Protein AF-A0AA43RJU8-F1 (afdb_monomer_lite)

Radius of gyration: 22.63 Å; chains: 1; bounding box: 50×36×76 Å

InterPro domains:
  IPR002575 Aminoglycoside phosphotransferase [PF01636] (5-114)
  IPR003594 Histidine kinase/HSP90-like ATPase domain [PF13581] (201-328)
  IPR011009 Protein kinase-like domain superfamily [SSF56112] (5-162)
  IPR036890 Histidine kinase/HSP90-like ATPase superfamily [G3DSA:3.30.565.10] (196-330)
  IPR050267 Bacterial Anti-sigma-factor Serine-Protein Kinases [PTHR35526] (197-327)

Organism: NCBI:txid1944646

pLDDT: mean 91.26, std 6.78, range [62.84, 98.38]

Foldseek 3Di:
DLLVVQVVQQVDAAPPPPFAALLVVLLVLLVVCLVVAPDNLSVLLNVQSVPFDFFRGKDQQARDPVQWDDDPPDIDGHDRVRIHGGDSLNNLLNLCCQLPVVPVPPQVVNCVRVVDTSVVSVVVSLVSLCVNLVHPPPVVSVLLVLLSLLSNLSVVLSVCVVPPDPDNVVSVVSNVVSSVSNNVSSVQDNHSDKDKDKDKDKLALVCLVVVLVVLVVVCVVQVNDPVLNVLVSLLSSLVSVCCSPPFAPPDIFMWMWMWMFDVVQTKIKIKIKTLGDDDDLPPDDAWDPVDDPVPTDPDNVSSNSSVVSFPDWDWDCPPSMTIIMTMHGD

Secondary structure (DSSP, 8-state):
-HHHHHHHHHH-B--TTSS-BHHHHHHHHHHHHGGGSSTTHHHHHHHHHHTSPP--BEE-SS-SGGGEEEETTEEEE---SS-EE--THHHHHHHHHHHTGGGSS-HHHHHHHHSS-HHHHHHHHHHHHHHHHT---HHHHHHHHHHHHHHHHHHHHHHHHHS--SSHHHHHHHHHHHHHHHHHHHTS-----EEEEEEEEES-GGGHHHHHHHHHHHHHHTT--HHHHHHHHHHHHHHHHHIIIIISTTS--EEEEEEEEEETTEEEEEEEEE-SS---STTSPPP-TTS-TTTS-SS-HHHHHHHHHSSEEEEEEETTEEEEEEEEE-

Sequence (330 aa):
EYVGMLKKIHSTVVPAGRLPSAKEDMLKAVRRMKDMLPDGLGDKLLRMTEEIPESDRMIHGDFHTKNIVLTGDEVLVIDMDTLSVGHPIFDLVQMYNSYVGFSELDPEIVLAFQGYPARIARRFWHESLAAYLGTHDEDMIGNVERKIRCLAYADLLDWSVRHPEEDPEKDKITSAYRLEQLTQILRTTDSLLFHVSEQEFDADAERLHEVTDFVDGFLDGIDCPMKIRMQIAVAAEEIFINIANYAYAPRNGKASVRLESEMSPKSVTISFIDGGKPFDPTAKPDPDVTLSAEEREIGGLGIFMTKKIMDEVRYEYAGGKNILTMKKFI

Structure (mmCIF, N/CA/C/O backbone):
data_AF-A0AA43RJU8-F1
#
_entry.id   AF-A0AA43RJU8-F1
#
loop_
_atom_site.group_PDB
_atom_site.id
_atom_site.type_symbol
_atom_site.label_atom_id
_atom_site.label_alt_id
_atom_site.label_comp_id
_atom_site.label_asym_id
_atom_site.label_entity_id
_atom_site.label_seq_id
_atom_site.pdbx_PDB_ins_code
_atom_site.Cartn_x
_atom_site.Cartn_y
_atom_site.Cartn_z
_atom_site.occupancy
_atom_site.B_iso_or_equiv
_atom_site.auth_seq_id
_atom_site.auth_comp_id
_atom_site.auth_asym_id
_atom_site.auth_atom_id
_atom_site.pdbx_PDB_model_num
ATOM 1 N N . GLU A 1 1 ? -11.401 12.068 -5.867 1.00 82.19 1 GLU A N 1
ATOM 2 C CA . GLU A 1 1 ? -12.062 11.410 -7.018 1.00 82.19 1 GLU A CA 1
ATOM 3 C C . GLU A 1 1 ? -11.141 10.461 -7.781 1.00 82.19 1 GLU A C 1
ATOM 5 O O . GLU A 1 1 ? -11.481 9.289 -7.841 1.00 82.19 1 GLU A O 1
ATOM 10 N N . TYR A 1 2 ? -9.965 10.901 -8.259 1.00 89.75 2 TYR A N 1
ATOM 11 C CA . TYR A 1 2 ? -8.963 10.057 -8.951 1.00 89.75 2 TYR A CA 1
ATOM 12 C C . TYR A 1 2 ? -8.748 8.678 -8.292 1.00 89.75 2 TYR A C 1
ATOM 14 O O . TYR A 1 2 ? -9.030 7.640 -8.882 1.00 89.75 2 TYR A O 1
ATOM 22 N N . VAL A 1 3 ? -8.346 8.664 -7.017 1.00 91.50 3 VAL A N 1
ATOM 23 C CA . VAL A 1 3 ? -8.128 7.421 -6.254 1.00 91.50 3 VAL A CA 1
ATOM 24 C C . VAL A 1 3 ? -9.427 6.664 -5.966 1.00 91.50 3 VAL A C 1
ATOM 26 O O . VAL A 1 3 ? -9.428 5.438 -5.898 1.00 91.50 3 VAL A O 1
ATOM 29 N N . GLY A 1 4 ? -10.548 7.374 -5.822 1.00 89.12 4 GLY A N 1
ATOM 30 C CA . GLY A 1 4 ? -11.858 6.745 -5.641 1.00 89.12 4 GLY A CA 1
ATOM 31 C C . GLY A 1 4 ? -12.249 5.901 -6.855 1.00 89.12 4 GLY A C 1
ATOM 32 O O . GLY A 1 4 ? -12.747 4.790 -6.693 1.00 89.12 4 GLY A O 1
ATOM 33 N N . MET A 1 5 ? -11.947 6.386 -8.063 1.00 90.56 5 MET A N 1
ATOM 34 C CA . MET A 1 5 ? -12.125 5.619 -9.294 1.00 90.56 5 MET A CA 1
ATOM 35 C C . MET A 1 5 ? -11.207 4.393 -9.336 1.00 90.56 5 MET A C 1
ATOM 37 O O . MET A 1 5 ? -11.681 3.297 -9.616 1.00 90.56 5 MET A O 1
ATOM 41 N N . LEU A 1 6 ? -9.930 4.545 -8.972 1.00 92.75 6 LEU A N 1
ATOM 42 C CA . LEU A 1 6 ? -8.988 3.423 -8.905 1.00 92.75 6 LEU A CA 1
ATOM 43 C C . LEU A 1 6 ? -9.469 2.322 -7.941 1.00 92.75 6 LEU A C 1
ATOM 45 O O . LEU A 1 6 ? -9.528 1.151 -8.307 1.00 92.75 6 LEU A O 1
ATOM 49 N N . LYS A 1 7 ? -9.919 2.692 -6.733 1.00 91.19 7 LYS A N 1
ATOM 50 C CA . LYS A 1 7 ? -10.519 1.749 -5.767 1.00 91.19 7 LYS A CA 1
ATOM 51 C C . LYS A 1 7 ? -11.795 1.088 -6.309 1.00 91.19 7 LYS A C 1
ATOM 53 O O . LYS A 1 7 ? -12.064 -0.079 -6.020 1.00 91.19 7 LYS A O 1
ATOM 58 N N . LYS A 1 8 ? -12.584 1.798 -7.121 1.00 90.81 8 LYS A N 1
ATOM 59 C CA . LYS A 1 8 ? -13.771 1.236 -7.783 1.00 90.81 8 LYS A CA 1
ATOM 60 C C . LYS A 1 8 ? -13.389 0.199 -8.845 1.00 90.81 8 LYS A C 1
ATOM 62 O O . LYS A 1 8 ? -14.006 -0.863 -8.885 1.00 90.81 8 LYS A O 1
ATOM 67 N N . ILE A 1 9 ? -12.356 0.460 -9.648 1.00 92.56 9 ILE A N 1
ATOM 68 C CA . ILE A 1 9 ? -11.803 -0.518 -10.599 1.00 92.56 9 ILE A CA 1
ATOM 69 C C . ILE A 1 9 ? -11.332 -1.759 -9.830 1.00 92.56 9 ILE A C 1
ATOM 71 O O . ILE A 1 9 ? -11.873 -2.841 -10.037 1.00 92.56 9 ILE A O 1
ATOM 75 N N . HIS A 1 10 ? -10.462 -1.584 -8.832 1.00 93.62 10 HIS A N 1
ATOM 76 C CA . HIS A 1 10 ? -9.893 -2.685 -8.044 1.00 93.62 10 HIS A CA 1
ATOM 77 C C . HIS A 1 10 ? -10.904 -3.472 -7.193 1.00 93.62 10 HIS A C 1
ATOM 79 O O . HIS A 1 10 ? -10.602 -4.573 -6.737 1.00 93.62 10 HIS A O 1
ATOM 85 N N . SER A 1 11 ? -12.109 -2.946 -6.962 1.00 89.38 11 SER A N 1
ATOM 86 C CA . SER A 1 11 ? -13.188 -3.690 -6.292 1.00 89.38 11 SER A CA 1
ATOM 87 C C . SER A 1 11 ? -14.124 -4.414 -7.268 1.00 89.38 11 SER A C 1
ATOM 89 O O . SER A 1 11 ? -14.875 -5.299 -6.846 1.00 89.38 11 SER A O 1
ATOM 91 N N . THR A 1 12 ? -14.057 -4.113 -8.569 1.00 92.12 12 THR A N 1
ATOM 92 C CA . THR A 1 12 ? -14.928 -4.694 -9.600 1.00 92.12 12 THR A CA 1
ATOM 93 C C . THR A 1 12 ? -14.527 -6.136 -9.914 1.00 92.12 12 THR A C 1
ATOM 95 O O . THR A 1 12 ? -13.420 -6.387 -10.379 1.00 92.12 12 THR A O 1
ATOM 98 N N . VAL A 1 13 ? -15.441 -7.087 -9.693 1.00 93.12 13 VAL A N 1
ATOM 99 C CA . VAL A 1 13 ? -15.269 -8.505 -10.067 1.00 93.12 13 VAL A CA 1
ATOM 100 C C . VAL A 1 13 ? -15.495 -8.684 -11.562 1.00 93.12 13 VAL A C 1
ATOM 102 O O . VAL A 1 13 ? -16.517 -8.248 -12.098 1.00 93.12 13 VAL A O 1
ATOM 105 N N . VAL A 1 14 ? -14.584 -9.389 -12.224 1.00 94.56 14 VAL A N 1
ATOM 106 C CA . VAL A 1 14 ? -14.668 -9.716 -13.645 1.00 94.56 14 VAL A CA 1
ATOM 107 C C . VAL A 1 14 ? -14.946 -11.214 -13.809 1.00 94.56 14 VAL A C 1
ATOM 109 O O . VAL A 1 14 ? -14.223 -12.036 -13.249 1.00 94.56 14 VAL A O 1
ATOM 112 N N . PRO A 1 15 ? -15.966 -11.617 -14.593 1.00 92.88 15 PRO A N 1
ATOM 113 C CA . PRO A 1 15 ? -16.208 -13.030 -14.866 1.00 92.88 15 PRO A CA 1
ATOM 114 C C . PRO A 1 15 ? -14.991 -13.712 -15.500 1.00 92.88 15 PRO A C 1
ATOM 116 O O . PRO A 1 15 ? -14.339 -13.145 -16.380 1.00 92.88 15 PRO A O 1
ATOM 119 N N . ALA A 1 16 ? -14.730 -14.956 -15.098 1.00 91.56 16 ALA A N 1
ATOM 120 C CA . ALA A 1 16 ? -13.580 -15.726 -15.565 1.00 91.56 16 ALA A CA 1
ATOM 121 C C . ALA A 1 16 ? -13.463 -15.752 -17.104 1.00 91.56 16 ALA A C 1
ATOM 123 O O . ALA A 1 16 ? -14.452 -15.931 -17.820 1.00 91.56 16 ALA A O 1
ATOM 124 N N . GLY A 1 17 ? -12.236 -15.581 -17.606 1.00 89.06 17 GLY A N 1
ATOM 125 C CA . GLY A 1 17 ? -11.908 -15.637 -19.035 1.00 89.06 17 GLY A CA 1
ATOM 126 C C . GLY A 1 17 ? -12.288 -14.398 -19.855 1.00 89.06 17 GLY A C 1
ATOM 127 O O . GLY A 1 17 ? -12.181 -14.438 -21.078 1.00 89.06 17 GLY A O 1
ATOM 128 N N . ARG A 1 18 ? -12.751 -13.308 -19.225 1.00 92.56 18 ARG A N 1
ATOM 129 C CA . ARG A 1 18 ? -13.117 -12.065 -19.932 1.00 92.56 18 ARG A CA 1
ATOM 130 C C . ARG A 1 18 ? -11.946 -11.134 -20.220 1.00 92.56 18 ARG A C 1
ATOM 132 O O . ARG A 1 18 ? -12.014 -10.410 -21.206 1.00 92.56 18 ARG A O 1
ATOM 139 N N . LEU A 1 19 ? -10.928 -11.139 -19.366 1.00 95.25 19 LEU A N 1
ATOM 140 C CA . LEU A 1 19 ? -9.755 -10.272 -19.455 1.00 95.25 19 LEU A CA 1
ATOM 141 C C . LEU A 1 19 ? -8.474 -11.092 -19.207 1.00 95.25 19 LEU A C 1
ATOM 143 O O . LEU A 1 19 ? -8.552 -12.125 -18.532 1.00 95.25 19 LEU A O 1
ATOM 147 N N . PRO A 1 20 ? -7.319 -10.666 -19.753 1.00 96.44 20 PRO A N 1
ATOM 148 C CA . PRO A 1 20 ? -6.023 -11.305 -19.512 1.00 96.44 20 PRO A CA 1
ATOM 149 C C . PRO A 1 20 ? -5.558 -11.152 -18.054 1.00 96.44 20 PRO A C 1
ATOM 151 O O . PRO A 1 20 ? -6.066 -10.307 -17.318 1.00 96.44 20 PRO A O 1
ATOM 154 N N . SER A 1 21 ? -4.576 -11.961 -17.639 1.00 96.56 21 SER A N 1
ATOM 155 C CA . SER A 1 21 ? -3.968 -11.885 -16.303 1.00 96.56 21 SER A CA 1
ATOM 156 C C . SER A 1 21 ? -2.745 -10.971 -16.300 1.00 96.56 21 SER A C 1
ATOM 158 O O . SER A 1 21 ? -1.736 -11.258 -16.947 1.00 96.56 21 SER A O 1
ATOM 160 N N . ALA A 1 22 ? -2.793 -9.917 -15.489 1.00 97.06 22 ALA A N 1
ATOM 161 C CA . ALA A 1 22 ? -1.665 -9.007 -15.303 1.00 97.06 22 ALA A CA 1
ATOM 162 C C . ALA A 1 22 ? -0.447 -9.695 -14.672 1.00 97.06 22 ALA A C 1
ATOM 164 O O . ALA A 1 22 ? 0.704 -9.388 -14.990 1.00 97.06 22 ALA A O 1
ATOM 165 N N . LYS A 1 23 ? -0.696 -10.673 -13.792 1.00 97.50 23 LYS A N 1
ATOM 166 C CA . LYS A 1 23 ? 0.365 -11.455 -13.156 1.00 97.50 23 LYS A CA 1
ATOM 167 C C . LYS A 1 23 ? 1.117 -12.298 -14.177 1.00 97.50 23 LYS A C 1
ATOM 169 O O . LYS A 1 23 ? 2.342 -12.376 -14.110 1.00 97.50 23 LYS A O 1
ATOM 174 N N . GLU A 1 24 ? 0.418 -12.912 -15.131 1.00 97.06 24 GLU A N 1
ATOM 175 C CA . GLU A 1 24 ? 1.069 -13.692 -16.187 1.00 97.06 24 GLU A CA 1
ATOM 176 C C . GLU A 1 24 ? 2.001 -12.829 -17.042 1.00 97.06 24 GLU A C 1
ATOM 178 O O . GLU A 1 24 ? 3.109 -13.264 -17.367 1.00 97.06 24 GLU A O 1
ATOM 183 N N . ASP A 1 25 ? 1.586 -11.609 -17.379 1.00 95.38 25 ASP A N 1
ATOM 184 C CA . ASP A 1 25 ? 2.405 -10.686 -18.163 1.00 95.38 25 ASP A CA 1
ATOM 185 C C . ASP A 1 25 ? 3.619 -10.183 -17.377 1.00 95.38 25 ASP A C 1
ATOM 187 O O . ASP A 1 25 ? 4.743 -10.236 -17.890 1.00 95.38 25 ASP A O 1
ATOM 191 N N . MET A 1 26 ? 3.442 -9.842 -16.096 1.00 98.00 26 MET A N 1
ATOM 192 C CA . MET A 1 26 ? 4.560 -9.501 -15.214 1.00 98.00 26 MET A CA 1
ATOM 193 C C . MET A 1 26 ? 5.544 -10.671 -15.057 1.00 98.00 26 MET A C 1
ATOM 195 O O . MET A 1 26 ? 6.756 -10.483 -15.145 1.00 98.00 26 MET A O 1
ATOM 199 N N . LEU A 1 27 ? 5.062 -11.908 -14.901 1.00 98.38 27 LEU A N 1
ATOM 200 C CA . LEU A 1 27 ? 5.927 -13.092 -14.828 1.00 98.38 27 LEU A CA 1
ATOM 201 C C . LEU A 1 27 ? 6.739 -13.295 -16.112 1.00 98.38 27 LEU A C 1
ATOM 203 O O . LEU A 1 27 ? 7.887 -13.735 -16.042 1.00 98.38 27 LEU A O 1
ATOM 207 N N . LYS A 1 28 ? 6.185 -12.984 -17.292 1.00 96.75 28 LYS A N 1
ATOM 208 C CA . LYS A 1 28 ? 6.946 -13.027 -18.553 1.00 96.75 28 LYS A CA 1
ATOM 209 C C . LYS A 1 28 ? 8.078 -11.996 -18.546 1.00 96.75 28 LYS A C 1
ATOM 211 O O . LYS A 1 28 ? 9.190 -12.354 -18.932 1.00 96.75 28 LYS A O 1
ATOM 216 N N . ALA A 1 29 ? 7.813 -10.767 -18.096 1.00 95.75 29 ALA A N 1
ATOM 217 C CA . ALA A 1 29 ? 8.831 -9.723 -17.965 1.00 95.75 29 ALA A CA 1
ATOM 218 C C . ALA A 1 29 ? 9.929 -10.137 -16.969 1.00 95.75 29 ALA A C 1
ATOM 220 O O . ALA A 1 29 ? 11.105 -10.205 -17.326 1.00 95.75 29 ALA A O 1
ATOM 221 N N . VAL A 1 30 ? 9.547 -10.551 -15.757 1.00 97.81 30 VAL A N 1
ATOM 222 C CA . VAL A 1 30 ? 10.486 -10.999 -14.715 1.00 97.81 30 VAL A CA 1
ATOM 223 C C . VAL A 1 30 ? 11.342 -12.178 -15.189 1.00 97.81 30 VAL A C 1
ATOM 225 O O . VAL A 1 30 ? 12.548 -12.185 -14.954 1.00 97.81 30 VAL A O 1
ATOM 228 N N . ARG A 1 31 ? 10.772 -13.154 -15.911 1.00 97.31 31 ARG A N 1
ATOM 229 C CA . ARG A 1 31 ? 11.535 -14.290 -16.464 1.00 97.31 31 ARG A CA 1
ATOM 230 C C . ARG A 1 31 ? 12.591 -13.863 -17.482 1.00 97.31 31 ARG A C 1
ATOM 232 O O . ARG A 1 31 ? 13.668 -14.447 -17.478 1.00 97.31 31 ARG A O 1
ATOM 239 N N . ARG A 1 32 ? 12.309 -12.867 -18.329 1.00 94.75 32 ARG A N 1
ATOM 240 C CA . ARG A 1 32 ? 13.292 -12.337 -19.294 1.00 94.75 32 ARG A CA 1
ATOM 241 C C . ARG A 1 32 ? 14.427 -11.584 -18.605 1.00 94.75 32 ARG A C 1
ATOM 243 O O . ARG A 1 32 ? 15.560 -11.644 -19.065 1.00 94.75 32 ARG A O 1
ATOM 250 N N . MET A 1 33 ? 14.127 -10.938 -17.482 1.00 92.38 33 MET A N 1
ATOM 251 C CA . MET A 1 33 ? 15.091 -10.146 -16.715 1.00 92.38 33 MET A CA 1
ATOM 252 C C . MET A 1 33 ? 15.881 -10.943 -15.674 1.00 92.38 33 MET A C 1
ATOM 254 O O . MET A 1 33 ? 16.887 -10.461 -15.155 1.00 92.38 33 MET A O 1
ATOM 258 N N . LYS A 1 34 ? 15.433 -12.161 -15.363 1.00 93.44 34 LYS A N 1
ATOM 259 C CA . LYS A 1 34 ? 15.937 -12.999 -14.273 1.00 93.44 34 LYS A CA 1
ATOM 260 C C . LYS A 1 34 ? 17.463 -13.131 -14.261 1.00 93.44 34 LYS A C 1
ATOM 262 O O . LYS A 1 34 ? 18.081 -12.899 -13.225 1.00 93.44 34 LYS A O 1
ATOM 267 N N . ASP A 1 35 ? 18.056 -13.472 -15.402 1.00 94.50 35 ASP A N 1
ATOM 268 C CA . ASP A 1 35 ? 19.488 -13.786 -15.506 1.00 94.50 35 ASP A CA 1
ATOM 269 C C . ASP A 1 35 ? 20.385 -12.534 -15.523 1.00 94.50 35 ASP A C 1
ATOM 271 O O . ASP A 1 35 ? 21.609 -12.641 -15.481 1.00 94.50 35 ASP A O 1
ATOM 275 N N . MET A 1 36 ? 19.790 -11.336 -15.559 1.00 93.88 36 MET A N 1
ATOM 276 C CA . MET A 1 36 ? 20.516 -10.064 -15.473 1.00 93.88 36 MET A CA 1
ATOM 277 C C . MET A 1 36 ? 20.777 -9.635 -14.022 1.00 93.88 36 MET A C 1
ATOM 279 O O . MET A 1 36 ? 21.598 -8.749 -13.784 1.00 93.88 36 MET A O 1
ATOM 283 N N . LEU A 1 37 ? 20.092 -10.247 -13.050 1.00 95.19 37 LEU A N 1
ATOM 284 C CA . LEU A 1 37 ? 20.215 -9.925 -11.630 1.00 95.19 37 LEU A CA 1
ATOM 285 C C . LEU A 1 37 ? 21.262 -10.819 -10.937 1.00 95.19 37 LEU A C 1
ATOM 287 O O . LEU A 1 37 ? 21.253 -12.037 -11.130 1.00 95.19 37 LEU A O 1
ATOM 291 N N . PRO A 1 38 ? 22.144 -10.254 -10.091 1.00 94.81 38 PRO A N 1
ATOM 292 C CA . PRO A 1 38 ? 23.201 -11.011 -9.423 1.00 94.81 38 PRO A CA 1
ATOM 293 C C . PRO A 1 38 ? 22.667 -11.854 -8.254 1.00 94.81 38 PRO A C 1
ATOM 295 O O . PRO A 1 38 ? 21.523 -11.706 -7.829 1.00 94.81 38 PRO A O 1
ATOM 298 N N . ASP A 1 39 ? 23.526 -12.709 -7.693 1.00 93.44 39 ASP A N 1
ATOM 299 C CA . ASP A 1 39 ? 23.352 -13.345 -6.374 1.00 93.44 39 ASP A CA 1
ATOM 300 C C . ASP A 1 39 ? 22.029 -14.125 -6.173 1.00 93.44 39 ASP A C 1
ATOM 302 O O . ASP A 1 39 ? 21.534 -14.246 -5.053 1.00 93.44 39 ASP A O 1
ATOM 306 N N . GLY A 1 40 ? 21.420 -14.640 -7.250 1.00 94.69 40 GLY A N 1
ATOM 307 C CA . GLY A 1 40 ? 20.119 -15.324 -7.189 1.00 94.69 40 GLY A CA 1
ATOM 308 C C . GLY A 1 40 ? 18.928 -14.388 -6.936 1.00 94.69 40 GLY A C 1
ATOM 309 O O . GLY A 1 40 ? 17.820 -14.846 -6.650 1.00 94.69 40 GLY A O 1
ATOM 310 N N . LEU A 1 41 ? 19.115 -13.069 -7.052 1.00 97.69 41 LEU A N 1
ATOM 311 C CA . LEU A 1 41 ? 18.042 -12.090 -6.868 1.00 97.69 41 LEU A CA 1
ATOM 312 C C . LEU A 1 41 ? 16.963 -12.195 -7.953 1.00 97.69 41 LEU A C 1
ATOM 314 O O . LEU A 1 41 ? 15.800 -11.919 -7.669 1.00 97.69 41 LEU A O 1
ATOM 318 N N . GLY A 1 42 ? 17.311 -12.661 -9.157 1.00 97.50 42 GLY A N 1
ATOM 319 C CA . GLY A 1 42 ? 16.330 -12.986 -10.195 1.00 97.50 42 GLY A CA 1
ATOM 320 C C . GLY A 1 42 ? 15.369 -14.101 -9.771 1.00 97.50 42 GLY A C 1
ATOM 321 O O . GLY A 1 42 ? 14.158 -13.958 -9.924 1.00 97.50 42 GLY A O 1
ATOM 322 N N . ASP A 1 43 ? 15.882 -15.181 -9.169 1.00 98.00 43 ASP A N 1
ATOM 323 C CA . ASP A 1 43 ? 15.052 -16.246 -8.584 1.00 98.00 43 ASP A CA 1
ATOM 324 C C . ASP A 1 43 ? 14.192 -15.726 -7.428 1.00 98.00 43 ASP A C 1
ATOM 326 O O . ASP A 1 43 ? 13.024 -16.097 -7.304 1.00 98.00 43 ASP A O 1
ATOM 330 N N . LYS A 1 44 ? 14.750 -14.841 -6.589 1.00 97.44 44 LYS A N 1
ATOM 331 C CA . LYS A 1 44 ? 14.008 -14.200 -5.496 1.00 97.44 44 LYS A CA 1
ATOM 332 C C . LYS A 1 44 ? 12.829 -13.375 -6.021 1.00 97.44 44 LYS A C 1
ATOM 334 O O . LYS A 1 44 ? 11.718 -13.560 -5.533 1.00 97.44 44 LYS A O 1
ATOM 339 N N . LEU A 1 45 ? 13.054 -12.513 -7.015 1.00 98.12 45 LEU A N 1
ATOM 340 C CA . LEU A 1 45 ? 12.001 -11.695 -7.619 1.00 98.12 45 LEU A CA 1
ATOM 341 C C . LEU A 1 45 ? 10.938 -12.555 -8.309 1.00 98.12 45 LEU A C 1
ATOM 343 O O . LEU A 1 45 ? 9.748 -12.295 -8.139 1.00 98.12 45 LEU A O 1
ATOM 347 N N . LEU A 1 46 ? 11.351 -13.595 -9.042 1.00 98.31 46 LEU A N 1
ATOM 348 C CA . LEU A 1 46 ? 10.423 -14.528 -9.679 1.00 98.31 46 LEU A CA 1
ATOM 349 C C . LEU A 1 46 ? 9.518 -15.197 -8.642 1.00 98.31 46 LEU A C 1
ATOM 351 O O . LEU A 1 46 ? 8.300 -15.111 -8.771 1.00 98.31 46 LEU A O 1
ATOM 355 N N . ARG A 1 47 ? 10.098 -15.762 -7.576 1.00 97.31 47 ARG A N 1
ATOM 356 C CA . ARG A 1 47 ? 9.336 -16.390 -6.489 1.00 97.31 47 ARG A CA 1
ATOM 357 C C . ARG A 1 47 ? 8.359 -15.407 -5.837 1.00 97.31 47 ARG A C 1
ATOM 359 O O . ARG A 1 47 ? 7.181 -15.711 -5.708 1.00 97.31 47 ARG A O 1
ATOM 366 N N . MET A 1 48 ? 8.824 -14.207 -5.483 1.00 96.81 48 MET A N 1
ATOM 367 C CA . MET A 1 48 ? 7.967 -13.176 -4.884 1.00 96.81 48 MET A CA 1
ATOM 368 C C . MET A 1 48 ? 6.824 -12.744 -5.817 1.00 96.81 48 MET A C 1
ATOM 370 O O . MET A 1 48 ? 5.747 -12.398 -5.342 1.00 96.81 48 MET A O 1
ATOM 374 N N . THR A 1 49 ? 7.042 -12.762 -7.136 1.00 97.62 49 THR A N 1
ATOM 375 C CA . THR A 1 49 ? 6.003 -12.463 -8.138 1.00 97.62 49 THR A CA 1
ATOM 376 C C . THR A 1 49 ? 4.999 -13.614 -8.259 1.00 97.62 49 THR A C 1
ATOM 378 O O . THR A 1 49 ? 3.803 -13.375 -8.406 1.00 97.62 49 THR A O 1
ATOM 381 N N . GLU A 1 50 ? 5.455 -14.867 -8.165 1.00 96.62 50 GLU A N 1
ATOM 382 C CA . GLU A 1 50 ? 4.599 -16.063 -8.156 1.00 96.62 50 GLU A CA 1
ATOM 383 C C . GLU A 1 50 ? 3.699 -16.126 -6.910 1.00 96.62 50 GLU A C 1
ATOM 385 O O . GLU A 1 50 ? 2.549 -16.557 -7.019 1.00 96.62 50 GLU A O 1
ATOM 390 N N . GLU A 1 51 ? 4.192 -15.637 -5.768 1.00 94.25 51 GLU A N 1
ATOM 391 C CA . GLU A 1 51 ? 3.470 -15.533 -4.490 1.00 94.25 51 GLU A CA 1
ATOM 392 C C . GLU A 1 51 ? 2.353 -14.471 -4.486 1.00 94.25 51 GLU A C 1
ATOM 394 O O . GLU A 1 51 ? 1.496 -14.498 -3.602 1.00 94.25 51 GLU A O 1
ATOM 399 N N . ILE A 1 52 ? 2.314 -13.553 -5.463 1.00 92.81 52 ILE A N 1
ATOM 400 C CA . ILE A 1 52 ? 1.194 -12.608 -5.606 1.00 92.81 52 ILE A CA 1
ATOM 401 C C . ILE A 1 52 ? -0.089 -13.408 -5.877 1.00 92.81 52 ILE A C 1
ATOM 403 O O . ILE A 1 52 ? -0.108 -14.179 -6.837 1.00 92.81 52 ILE A O 1
ATOM 407 N N . PRO A 1 53 ? -1.166 -13.268 -5.084 1.00 89.25 53 PRO A N 1
ATOM 408 C CA . PRO A 1 53 ? -2.370 -14.067 -5.277 1.00 89.25 53 PRO A CA 1
ATOM 409 C C . PRO A 1 53 ? -3.019 -13.769 -6.630 1.00 89.25 53 PRO A C 1
ATOM 411 O O . PRO A 1 53 ? -3.011 -12.631 -7.109 1.00 89.25 53 PRO A O 1
ATOM 414 N N . GLU A 1 54 ? -3.612 -14.801 -7.234 1.00 89.81 54 GLU A N 1
ATOM 415 C CA . GLU A 1 54 ? -4.538 -14.592 -8.346 1.00 89.81 54 GLU A CA 1
ATOM 416 C C . GLU A 1 54 ? -5.743 -13.786 -7.852 1.00 89.81 54 GLU A C 1
ATOM 418 O O . GLU A 1 54 ? -6.190 -13.932 -6.712 1.00 89.81 54 GLU A O 1
ATOM 423 N N . SER A 1 55 ? -6.276 -12.936 -8.718 1.00 91.50 55 SER A N 1
ATOM 424 C CA . SER A 1 55 ? -7.392 -12.054 -8.399 1.00 91.50 55 SER A CA 1
ATOM 425 C C . SER A 1 55 ? -8.281 -11.929 -9.625 1.00 91.50 55 SER A C 1
ATOM 427 O O . SER A 1 55 ? -7.789 -11.744 -10.734 1.00 91.50 55 SER A O 1
ATOM 429 N N . ASP A 1 56 ? -9.591 -12.026 -9.416 1.00 92.81 56 ASP A N 1
ATOM 430 C CA . ASP A 1 56 ? -10.626 -11.785 -10.426 1.00 92.81 56 ASP A CA 1
ATOM 431 C C . ASP A 1 56 ? -11.028 -10.305 -10.510 1.00 92.81 56 ASP A C 1
ATOM 433 O O . ASP A 1 56 ? -11.986 -9.945 -11.20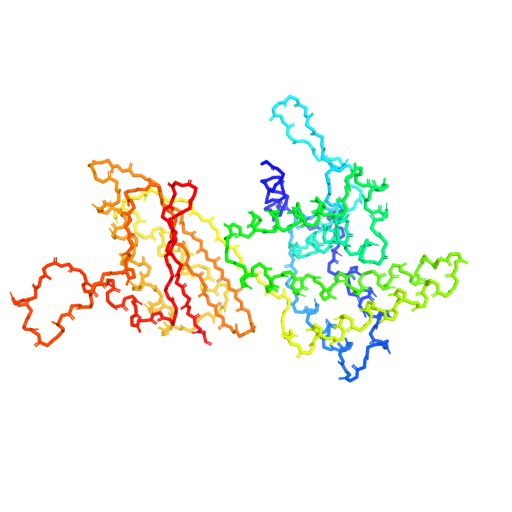1 1.00 92.81 56 ASP A O 1
ATOM 437 N N . ARG A 1 57 ? -10.316 -9.440 -9.783 1.00 94.81 57 ARG A N 1
ATOM 438 C CA . ARG A 1 57 ? -10.582 -8.009 -9.743 1.00 94.81 57 ARG A CA 1
ATOM 439 C C . ARG A 1 57 ? -9.982 -7.316 -10.945 1.00 94.81 57 ARG A C 1
ATOM 441 O O . ARG A 1 57 ? -8.854 -7.607 -11.338 1.00 94.81 57 ARG A O 1
ATOM 448 N N . MET A 1 58 ? -10.757 -6.395 -11.503 1.00 96.12 58 MET A N 1
ATOM 449 C CA . MET A 1 58 ? -10.333 -5.560 -12.613 1.00 96.12 58 MET A CA 1
ATOM 450 C C . MET A 1 58 ? -9.158 -4.679 -12.192 1.00 96.12 58 MET A C 1
ATOM 452 O O . MET A 1 58 ? -9.170 -4.088 -11.112 1.00 96.12 58 MET A O 1
ATOM 456 N N . ILE A 1 59 ? -8.188 -4.559 -13.085 1.00 96.06 59 ILE A N 1
ATOM 457 C CA . ILE A 1 59 ? -7.163 -3.523 -13.064 1.00 96.06 59 ILE A CA 1
ATOM 458 C C . ILE A 1 59 ? -7.129 -2.848 -14.440 1.00 96.06 59 ILE A C 1
ATOM 460 O O . ILE A 1 59 ? -7.569 -3.431 -15.438 1.00 96.06 59 ILE A O 1
ATOM 464 N N . HIS A 1 60 ? -6.647 -1.613 -14.494 1.00 96.00 60 HIS A N 1
ATOM 465 C CA . HIS A 1 60 ? -6.626 -0.825 -15.714 1.00 96.00 60 HIS A CA 1
ATOM 466 C C . HIS A 1 60 ? -5.518 -1.232 -16.681 1.00 96.00 60 HIS A C 1
ATOM 468 O O . HIS A 1 60 ? -5.785 -1.360 -17.864 1.00 96.00 60 HIS A O 1
ATOM 474 N N . GLY A 1 61 ? -4.286 -1.375 -16.188 1.00 93.31 61 GLY A N 1
ATOM 475 C CA . GLY A 1 61 ? -3.079 -1.608 -16.982 1.00 93.31 61 GLY A CA 1
ATOM 476 C C . GLY A 1 61 ? -2.377 -0.352 -17.524 1.00 93.31 61 GLY A C 1
ATOM 477 O O . GLY A 1 61 ? -1.256 -0.476 -18.003 1.00 93.31 61 GLY A O 1
ATOM 478 N N . ASP A 1 62 ? -2.978 0.840 -17.407 1.00 93.12 62 ASP A N 1
ATOM 479 C CA . ASP A 1 62 ? -2.393 2.129 -17.838 1.00 93.12 62 ASP A CA 1
ATOM 480 C C . ASP A 1 62 ? -3.084 3.334 -17.157 1.00 93.12 62 ASP A C 1
ATOM 482 O O . ASP A 1 62 ? -3.571 4.284 -17.776 1.00 93.12 62 ASP A O 1
ATOM 486 N N . PHE A 1 63 ? -3.245 3.261 -15.833 1.00 93.44 63 PHE A N 1
ATOM 487 C CA . PHE A 1 63 ? -4.022 4.260 -15.100 1.00 93.44 63 PHE A CA 1
ATOM 488 C C . PHE A 1 63 ? -3.218 5.545 -14.845 1.00 93.44 63 PHE A C 1
ATOM 490 O O . PHE A 1 63 ? -2.420 5.619 -13.912 1.00 93.44 63 PHE A O 1
ATOM 497 N N . HIS A 1 64 ? -3.461 6.604 -15.617 1.00 92.69 64 HIS A N 1
ATOM 498 C CA . HIS A 1 64 ? -2.833 7.911 -15.395 1.00 92.69 64 HIS A CA 1
ATOM 499 C C . HIS A 1 64 ? -3.753 9.093 -15.738 1.00 92.69 64 HIS A C 1
ATOM 501 O O . HIS A 1 64 ? -4.787 8.919 -16.377 1.00 92.69 64 HIS A O 1
ATOM 507 N N . THR A 1 65 ? -3.377 10.326 -15.370 1.00 90.06 65 THR A N 1
ATOM 508 C CA . THR A 1 65 ? -4.244 11.517 -15.524 1.00 90.06 65 THR A CA 1
ATOM 509 C C . THR A 1 65 ? -4.738 11.753 -16.953 1.00 90.06 65 THR A C 1
ATOM 511 O O . THR A 1 65 ? -5.862 12.211 -17.123 1.00 90.06 65 THR A O 1
ATOM 514 N N . LYS A 1 66 ? -3.960 11.394 -17.983 1.00 89.19 66 LYS A N 1
ATOM 515 C CA . LYS A 1 66 ? -4.399 11.487 -19.387 1.00 89.19 66 LYS A CA 1
ATOM 516 C C . LYS A 1 66 ? -5.489 10.491 -19.798 1.00 89.19 66 LYS A C 1
ATOM 518 O O . LYS A 1 66 ? -6.210 10.780 -20.746 1.00 89.19 66 LYS A O 1
ATOM 523 N N . ASN A 1 67 ? -5.647 9.393 -19.060 1.00 91.06 67 ASN A N 1
ATOM 524 C CA . ASN A 1 67 ? -6.687 8.385 -19.281 1.00 91.06 67 ASN A CA 1
ATOM 525 C C . ASN A 1 67 ? -7.907 8.635 -18.383 1.00 91.06 67 ASN A C 1
ATOM 527 O O . ASN A 1 67 ? -8.776 7.780 -18.224 1.00 91.06 67 ASN A O 1
ATOM 531 N N . ILE A 1 68 ? -7.997 9.835 -17.799 1.00 88.31 68 ILE A N 1
ATOM 532 C CA . ILE A 1 68 ? -9.108 10.256 -16.956 1.00 88.31 68 ILE A CA 1
ATOM 533 C C . ILE A 1 68 ? -9.670 11.569 -17.483 1.00 88.31 68 ILE A C 1
ATOM 535 O O . ILE A 1 68 ? -8.977 12.579 -17.585 1.00 88.31 68 ILE A O 1
ATOM 539 N N . VAL A 1 69 ? -10.963 11.558 -17.783 1.00 85.88 69 VAL A N 1
ATOM 540 C CA . VAL A 1 69 ? -11.698 12.703 -18.309 1.00 85.88 69 VAL A CA 1
ATOM 541 C C . VAL A 1 69 ? -12.735 13.140 -17.286 1.00 85.88 69 VAL A C 1
ATOM 543 O O . VAL A 1 69 ? -13.552 12.343 -16.833 1.00 85.88 69 VAL A O 1
ATOM 546 N N . LEU A 1 70 ? -12.727 14.426 -16.943 1.00 80.94 70 LEU A N 1
ATOM 547 C CA . LEU A 1 70 ? -13.769 15.045 -16.127 1.00 80.94 70 LEU A CA 1
ATOM 548 C C . LEU A 1 70 ? -14.856 15.595 -17.053 1.00 80.94 70 LEU A C 1
ATOM 550 O O . LEU A 1 70 ? -14.584 16.474 -17.872 1.00 80.94 70 LEU A O 1
ATOM 554 N N . THR A 1 71 ? -16.076 15.071 -16.942 1.00 78.12 71 THR A N 1
ATOM 555 C CA . THR A 1 71 ? -17.240 15.549 -17.701 1.00 78.12 71 THR A CA 1
ATOM 556 C C . THR A 1 71 ? -18.332 15.977 -16.728 1.00 78.12 71 THR A C 1
ATOM 558 O O . THR A 1 71 ? -19.042 15.146 -16.170 1.00 78.12 71 THR A O 1
ATOM 561 N N . GLY A 1 72 ? -18.470 17.290 -16.515 1.00 81.06 72 GLY A N 1
ATOM 562 C CA . GLY A 1 72 ? -19.332 17.814 -15.451 1.00 81.06 72 GLY A CA 1
ATOM 563 C C . GLY A 1 72 ? -18.797 17.400 -14.078 1.00 81.06 72 GLY A C 1
ATOM 564 O O . GLY A 1 72 ? -17.620 17.622 -13.803 1.00 81.06 72 GLY A O 1
ATOM 565 N N . ASP A 1 73 ? -19.647 16.763 -13.273 1.00 77.75 73 ASP A N 1
ATOM 566 C CA . ASP A 1 73 ? -19.292 16.219 -11.953 1.00 77.75 73 ASP A CA 1
ATOM 567 C C . ASP A 1 73 ? -18.928 14.718 -12.008 1.00 77.75 73 ASP A C 1
ATOM 569 O O . ASP A 1 73 ? -18.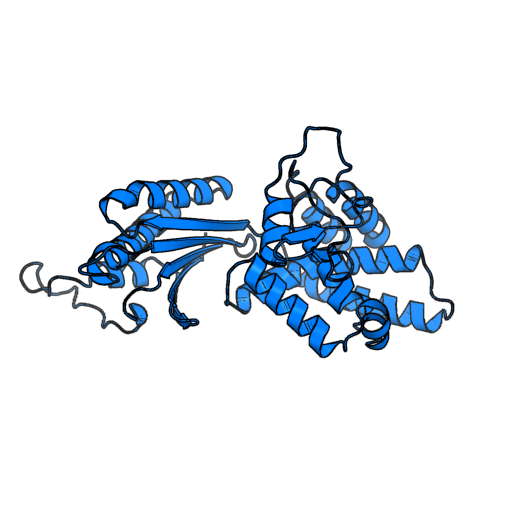780 14.066 -10.974 1.00 77.75 73 ASP A O 1
ATOM 573 N N . GLU A 1 74 ? -18.806 14.137 -13.209 1.00 75.94 74 GLU A N 1
ATOM 574 C CA . GLU A 1 74 ? -18.456 12.728 -13.392 1.00 75.94 74 GLU A CA 1
ATOM 575 C C . GLU A 1 74 ? -17.006 12.549 -13.851 1.00 75.94 74 GLU A C 1
ATOM 577 O O . GLU A 1 74 ? -16.522 13.202 -14.781 1.00 75.94 74 GLU A O 1
ATOM 582 N N . VAL A 1 75 ? -16.323 11.596 -13.215 1.00 79.06 75 VAL A N 1
ATOM 583 C CA . VAL A 1 75 ? -15.005 11.118 -13.633 1.00 79.06 75 VAL A CA 1
ATOM 584 C C . VAL A 1 75 ? -15.194 9.908 -14.537 1.00 79.06 75 VAL A C 1
ATOM 586 O O . VAL A 1 75 ? -15.789 8.913 -14.125 1.00 79.06 75 VAL A O 1
ATOM 589 N N . LEU A 1 76 ? -14.672 9.981 -15.757 1.00 83.62 76 LEU A N 1
ATOM 590 C CA . LEU A 1 76 ? -14.679 8.898 -16.732 1.00 83.62 76 LEU A CA 1
ATOM 591 C C . LEU A 1 76 ? -13.257 8.407 -16.969 1.00 83.62 76 LEU A C 1
ATOM 593 O O . LEU A 1 76 ? -12.320 9.199 -17.042 1.00 83.62 76 LEU A O 1
ATOM 597 N N . VAL A 1 77 ? -13.115 7.096 -17.107 1.00 85.56 77 VAL A N 1
ATOM 598 C CA . VAL A 1 77 ? -11.858 6.449 -17.477 1.00 85.56 77 VAL A CA 1
ATOM 599 C C . VAL A 1 77 ? -11.934 6.088 -18.952 1.00 85.56 77 VAL A C 1
ATOM 601 O O . VAL A 1 77 ? -12.956 5.571 -19.410 1.00 85.56 77 VAL A O 1
ATOM 604 N N . ILE A 1 78 ? -10.886 6.423 -19.694 1.00 88.00 78 ILE A N 1
ATOM 605 C CA . ILE A 1 78 ? -10.753 6.153 -21.125 1.00 88.00 78 ILE A CA 1
ATOM 606 C C . ILE A 1 78 ? -9.559 5.226 -21.360 1.00 88.00 78 ILE A C 1
ATOM 608 O O . ILE A 1 78 ? -8.776 4.999 -20.452 1.00 88.00 78 ILE A O 1
ATOM 612 N N . ASP A 1 79 ? -9.433 4.725 -22.586 1.00 87.56 79 ASP A N 1
ATOM 613 C CA . ASP A 1 79 ? -8.366 3.804 -22.998 1.00 87.56 79 ASP A CA 1
ATOM 614 C C . ASP A 1 79 ? -8.349 2.473 -22.228 1.00 87.56 79 ASP A C 1
ATOM 616 O O . ASP A 1 79 ? -7.513 2.184 -21.382 1.00 87.56 79 ASP A O 1
ATOM 620 N N . MET A 1 80 ? -9.364 1.656 -22.508 1.00 85.94 80 MET A N 1
ATOM 621 C CA . MET A 1 80 ? -9.644 0.408 -21.790 1.00 85.94 80 MET A CA 1
ATOM 622 C C . MET A 1 80 ? -9.057 -0.828 -22.501 1.00 85.94 80 MET A C 1
ATOM 624 O O . MET A 1 80 ? -9.566 -1.938 -22.338 1.00 85.94 80 MET A O 1
ATOM 628 N N . ASP A 1 81 ? -8.048 -0.650 -23.352 1.00 89.88 81 ASP A N 1
ATOM 629 C CA . ASP A 1 81 ? -7.426 -1.717 -24.147 1.00 89.88 81 ASP A CA 1
ATOM 630 C C . ASP A 1 81 ? -6.430 -2.572 -23.339 1.00 89.88 81 ASP A C 1
ATOM 632 O O . ASP A 1 81 ? -6.239 -3.752 -23.639 1.00 89.88 81 ASP A O 1
ATOM 636 N N . THR A 1 82 ? -5.870 -2.001 -22.272 1.00 93.25 82 THR A N 1
ATOM 637 C CA . THR A 1 82 ? -4.937 -2.634 -21.327 1.00 93.25 82 THR A CA 1
ATOM 638 C C . THR A 1 82 ? -5.623 -3.325 -20.143 1.00 93.25 82 THR A C 1
ATOM 640 O O . THR A 1 82 ? -4.949 -3.910 -19.286 1.00 93.25 82 THR A O 1
ATOM 643 N N . LEU A 1 83 ? -6.965 -3.326 -20.115 1.00 95.88 83 LEU A N 1
ATOM 644 C CA . LEU A 1 83 ? -7.746 -3.939 -19.043 1.00 95.88 83 LEU A CA 1
ATOM 645 C C . LEU A 1 83 ? -7.343 -5.394 -18.811 1.00 95.88 83 LEU A C 1
ATOM 647 O O . LEU A 1 83 ? -7.336 -6.228 -19.718 1.00 95.88 83 LEU A O 1
ATOM 651 N N . SER A 1 84 ? -7.102 -5.718 -17.549 1.00 96.94 84 SER A N 1
ATOM 652 C CA . SER A 1 84 ? -6.730 -7.058 -17.111 1.00 96.94 84 SER A CA 1
ATOM 653 C C . SER A 1 84 ? -7.375 -7.383 -15.766 1.00 96.94 84 SER A C 1
ATOM 655 O O . SER A 1 84 ? -8.043 -6.551 -15.147 1.00 96.94 84 SER A O 1
ATOM 657 N N . VAL A 1 85 ? -7.232 -8.630 -15.326 1.00 97.44 85 VAL A N 1
ATOM 658 C CA . VAL A 1 85 ? -7.498 -9.022 -13.941 1.00 97.44 85 VAL A CA 1
ATOM 659 C C . VAL A 1 85 ? -6.185 -9.186 -13.187 1.00 97.44 85 VAL A C 1
ATOM 661 O O . VAL A 1 85 ? -5.185 -9.642 -13.752 1.00 97.44 85 VAL A O 1
ATOM 664 N N . GLY A 1 86 ? -6.164 -8.814 -11.909 1.00 95.31 86 GLY A N 1
ATOM 665 C CA . GLY A 1 86 ? -4.956 -8.953 -11.107 1.00 95.31 86 GLY A CA 1
ATOM 666 C C . GLY A 1 86 ? -5.011 -8.317 -9.725 1.00 95.31 86 GLY A C 1
ATOM 667 O O . GLY A 1 86 ? -6.016 -7.756 -9.287 1.00 95.31 86 GLY A O 1
ATOM 668 N N . HIS A 1 87 ? -3.900 -8.458 -9.005 1.00 94.25 87 HIS A N 1
ATOM 669 C CA . HIS A 1 87 ? -3.674 -7.775 -7.738 1.00 94.25 87 HIS A CA 1
ATOM 670 C C . HIS A 1 87 ? -3.427 -6.271 -7.989 1.00 94.25 87 HIS A C 1
ATOM 672 O O . HIS A 1 87 ? -2.686 -5.941 -8.918 1.00 94.25 87 HIS A O 1
ATOM 678 N N . PRO A 1 88 ? -3.938 -5.353 -7.143 1.00 95.00 88 PRO A N 1
ATOM 679 C CA . PRO A 1 88 ? -3.777 -3.902 -7.317 1.00 95.00 88 PRO A CA 1
ATOM 680 C C . PRO A 1 88 ? -2.349 -3.389 -7.515 1.00 95.00 88 PRO A C 1
ATOM 682 O O . PRO A 1 88 ? -2.141 -2.323 -8.085 1.00 95.00 88 PRO A O 1
ATOM 685 N N . ILE A 1 89 ? -1.353 -4.139 -7.034 1.00 95.62 89 ILE A N 1
ATOM 686 C CA . ILE A 1 89 ? 0.062 -3.789 -7.207 1.00 95.62 89 ILE A CA 1
ATOM 687 C C . ILE A 1 89 ? 0.434 -3.581 -8.680 1.00 95.62 89 ILE A C 1
ATOM 689 O O . ILE A 1 89 ? 1.277 -2.738 -8.957 1.00 95.62 89 ILE A O 1
ATOM 693 N N . PHE A 1 90 ? -0.191 -4.298 -9.619 1.00 97.44 90 PHE A N 1
ATOM 694 C CA . PHE A 1 90 ? 0.142 -4.185 -11.039 1.00 97.44 90 PHE A CA 1
ATOM 695 C C . PHE A 1 90 ? -0.274 -2.829 -11.629 1.00 97.44 90 PHE A C 1
ATOM 697 O O . PHE A 1 90 ? 0.514 -2.230 -12.355 1.00 97.44 90 PHE A O 1
ATOM 704 N N . ASP A 1 91 ? -1.426 -2.278 -11.239 1.00 96.81 91 ASP A N 1
ATOM 705 C CA . ASP A 1 91 ? -1.802 -0.905 -11.614 1.00 96.81 91 ASP A CA 1
ATOM 706 C C . ASP A 1 91 ? -0.901 0.129 -10.940 1.00 96.81 91 ASP A C 1
ATOM 708 O O . ASP A 1 91 ? -0.470 1.090 -11.574 1.00 96.81 91 ASP A O 1
ATOM 712 N N . LEU A 1 92 ? -0.550 -0.085 -9.668 1.00 97.62 92 LEU A N 1
ATOM 713 C CA . LEU A 1 92 ? 0.372 0.805 -8.960 1.00 97.62 92 LEU A CA 1
ATOM 714 C C . LEU A 1 92 ? 1.774 0.812 -9.593 1.00 97.62 92 LEU A C 1
ATOM 716 O O . LEU A 1 92 ? 2.431 1.850 -9.592 1.00 97.62 92 LEU A O 1
ATOM 720 N N . VAL A 1 93 ? 2.222 -0.306 -10.173 1.00 98.19 93 VAL A N 1
ATOM 721 C CA . VAL A 1 93 ? 3.455 -0.387 -10.975 1.00 98.19 93 VAL A CA 1
ATOM 722 C C . VAL A 1 93 ? 3.363 0.488 -12.221 1.00 98.19 93 VAL A C 1
ATOM 724 O O . VAL A 1 93 ? 4.257 1.303 -12.451 1.00 98.19 93 VAL A O 1
ATOM 727 N N . GLN A 1 94 ? 2.277 0.376 -12.987 1.00 96.56 94 GLN A N 1
ATOM 728 C CA . GLN A 1 94 ? 2.094 1.174 -14.204 1.00 96.56 94 GLN A CA 1
ATOM 729 C C . GLN A 1 94 ? 1.961 2.670 -13.893 1.00 96.56 94 GLN A C 1
ATOM 731 O O . GLN A 1 94 ? 2.569 3.517 -14.555 1.00 96.56 94 GLN A O 1
ATOM 736 N N . MET A 1 95 ? 1.265 3.003 -12.806 1.00 97.50 95 MET A N 1
ATOM 737 C CA . MET A 1 95 ? 1.217 4.361 -12.271 1.00 97.50 95 MET A CA 1
ATOM 738 C C . MET A 1 95 ? 2.608 4.880 -11.888 1.00 97.50 95 MET A C 1
ATOM 740 O O . MET A 1 95 ? 2.982 5.980 -12.299 1.00 97.50 95 MET A O 1
ATOM 744 N N . TYR A 1 96 ? 3.392 4.109 -11.125 1.00 98.25 96 TYR A N 1
ATOM 745 C CA . TYR A 1 96 ? 4.748 4.508 -10.738 1.00 98.25 96 TYR A CA 1
ATOM 746 C C . TYR A 1 96 ? 5.612 4.777 -11.970 1.00 98.25 96 TYR A C 1
ATOM 748 O O . TYR A 1 96 ? 6.277 5.811 -12.040 1.00 98.25 96 TYR A O 1
ATOM 756 N N . ASN A 1 97 ? 5.573 3.894 -12.970 1.00 97.31 97 ASN A N 1
ATOM 757 C CA . ASN A 1 97 ? 6.318 4.071 -14.215 1.00 97.31 97 ASN A CA 1
ATOM 758 C C . ASN A 1 97 ? 5.918 5.365 -14.936 1.00 97.31 97 ASN A C 1
ATOM 760 O O . ASN A 1 97 ? 6.795 6.148 -15.311 1.00 97.31 97 ASN A O 1
ATOM 764 N N . SER A 1 98 ? 4.613 5.635 -15.034 1.00 95.44 98 SER A N 1
ATOM 765 C CA . SER A 1 98 ? 4.039 6.804 -15.716 1.00 95.44 98 SER A CA 1
ATOM 766 C C . SER A 1 98 ? 4.344 8.154 -15.057 1.00 95.44 98 SER A C 1
ATOM 768 O O . SER A 1 98 ? 4.381 9.179 -15.744 1.00 95.44 98 SER A O 1
ATOM 770 N N . TYR A 1 99 ? 4.526 8.187 -13.733 1.00 97.06 99 TYR A N 1
ATOM 771 C CA . TYR A 1 99 ? 4.787 9.427 -12.987 1.00 97.06 99 TYR A CA 1
ATOM 772 C C . TYR A 1 99 ? 6.238 9.593 -12.537 1.00 97.06 99 TYR A C 1
ATOM 774 O O . TYR A 1 99 ? 6.670 10.719 -12.280 1.00 97.06 99 TYR A O 1
ATOM 782 N N . VAL A 1 100 ? 6.976 8.493 -12.398 1.00 97.19 100 VAL A N 1
ATOM 783 C CA . VAL A 1 100 ? 8.312 8.472 -11.795 1.00 97.19 100 VAL A CA 1
ATOM 784 C C . VAL A 1 100 ? 9.276 7.669 -12.659 1.00 97.19 100 VAL A C 1
ATOM 786 O O . VAL A 1 100 ? 10.202 8.262 -13.212 1.00 97.19 100 VAL A O 1
ATOM 789 N N . GLY A 1 101 ? 9.041 6.364 -12.816 1.00 96.38 101 GLY A N 1
ATOM 790 C CA . GLY A 1 101 ? 10.021 5.393 -13.316 1.00 96.38 101 GLY A CA 1
ATOM 791 C C . GLY A 1 101 ? 10.627 5.713 -14.688 1.00 96.38 101 GLY A C 1
ATOM 792 O O . GLY A 1 101 ? 11.844 5.621 -14.863 1.00 96.38 101 GLY A O 1
ATOM 793 N N . PHE A 1 102 ? 9.824 6.162 -15.658 1.00 94.81 102 PHE A N 1
ATOM 794 C CA . PHE A 1 102 ? 10.350 6.565 -16.971 1.00 94.81 102 PHE A CA 1
ATOM 795 C C . PHE A 1 102 ? 11.215 7.833 -16.923 1.00 94.81 102 PHE A C 1
ATOM 797 O O . PHE A 1 102 ? 12.078 8.013 -17.774 1.00 94.81 102 PHE A O 1
ATOM 804 N N . SER A 1 103 ? 11.017 8.692 -15.924 1.00 94.38 103 SER A N 1
ATOM 805 C CA . SER A 1 103 ? 11.615 10.032 -15.844 1.00 94.38 103 SER A CA 1
ATOM 806 C C . SER A 1 103 ? 12.722 10.185 -14.796 1.00 94.38 103 SER A C 1
ATOM 808 O O . SER A 1 103 ? 13.164 11.301 -14.524 1.00 94.38 103 SER A O 1
ATOM 810 N N . GLU A 1 104 ? 13.179 9.087 -14.181 1.00 94.06 104 GLU A N 1
ATOM 811 C CA . GLU A 1 104 ? 14.194 9.143 -13.116 1.00 94.06 104 GLU A CA 1
ATOM 812 C C . GLU A 1 104 ? 15.528 9.729 -13.596 1.00 94.06 104 GLU A C 1
ATOM 814 O O . GLU A 1 104 ? 16.155 10.496 -12.865 1.00 94.06 104 GLU A O 1
ATOM 819 N N . LEU A 1 105 ? 15.933 9.400 -14.827 1.00 93.00 105 LEU A N 1
ATOM 820 C CA . LEU A 1 105 ? 17.166 9.901 -15.444 1.00 93.00 105 LEU A CA 1
ATOM 821 C C . LEU A 1 105 ? 16.933 11.079 -16.396 1.00 93.00 105 LEU A C 1
ATOM 823 O O . LEU A 1 105 ? 17.862 11.842 -16.648 1.00 93.00 105 LEU A O 1
ATOM 827 N N . ASP A 1 106 ? 15.707 11.241 -16.894 1.00 93.06 106 ASP A N 1
ATOM 828 C CA . ASP A 1 106 ? 15.325 12.333 -17.786 1.00 93.06 106 ASP A CA 1
ATOM 829 C C . ASP A 1 106 ? 13.959 12.919 -17.376 1.00 93.06 106 ASP A C 1
ATOM 831 O O . ASP A 1 106 ? 12.900 12.404 -17.757 1.00 93.06 106 ASP A O 1
ATOM 835 N N . PRO A 1 107 ? 13.960 14.008 -16.583 1.00 93.81 107 PRO A N 1
ATOM 836 C CA . PRO A 1 107 ? 12.742 14.679 -16.139 1.00 93.81 107 PRO A CA 1
ATOM 837 C C . PRO A 1 107 ? 11.878 15.253 -17.272 1.00 93.81 107 PRO A C 1
ATOM 839 O O . PRO A 1 107 ? 10.704 15.546 -17.030 1.00 93.81 107 PRO A O 1
ATOM 842 N N . GLU A 1 108 ? 12.419 15.430 -18.482 1.00 94.88 108 GLU A N 1
ATOM 843 C CA . GLU A 1 108 ? 11.659 15.955 -19.621 1.00 94.88 108 GLU A CA 1
ATOM 844 C C . GLU A 1 108 ? 10.662 14.923 -20.161 1.00 94.88 108 GLU A C 1
ATOM 846 O O . GLU A 1 108 ? 9.618 15.306 -20.688 1.00 94.88 108 GLU A O 1
ATOM 851 N N . ILE A 1 109 ? 10.905 13.621 -19.950 1.00 93.06 109 ILE A N 1
ATOM 852 C CA . ILE A 1 109 ? 9.996 12.549 -20.385 1.00 93.06 109 ILE A CA 1
ATOM 853 C C . ILE A 1 109 ? 8.614 12.719 -19.751 1.00 93.06 109 ILE A C 1
ATOM 855 O O . ILE A 1 109 ? 7.599 12.705 -20.449 1.00 93.06 109 ILE A O 1
ATOM 859 N N . VAL A 1 110 ? 8.552 12.939 -18.434 1.00 95.12 110 VAL A N 1
ATOM 860 C CA . VAL A 1 110 ? 7.265 13.132 -17.748 1.00 95.12 110 VAL A CA 1
ATOM 861 C C . VAL A 1 110 ? 6.654 14.498 -18.051 1.00 95.12 110 VAL A C 1
ATOM 863 O O . VAL A 1 110 ? 5.434 14.614 -18.072 1.00 95.12 110 VAL A O 1
ATOM 866 N N . LEU A 1 111 ? 7.456 15.523 -18.358 1.00 95.06 111 LEU A N 1
ATOM 867 C CA . LEU A 1 111 ? 6.913 16.802 -18.821 1.00 95.06 111 LEU A CA 1
ATOM 868 C C . LEU A 1 111 ? 6.243 16.653 -20.192 1.00 95.06 111 LEU A C 1
ATOM 870 O O . LEU A 1 111 ? 5.111 17.100 -20.363 1.00 95.06 111 LEU A O 1
ATOM 874 N N . ALA A 1 112 ? 6.904 15.996 -21.145 1.00 94.81 112 ALA A N 1
ATOM 875 C CA . ALA A 1 112 ? 6.358 15.729 -22.471 1.00 94.81 112 ALA A CA 1
ATOM 876 C C . ALA A 1 112 ? 5.124 14.816 -22.402 1.00 94.81 112 ALA A C 1
ATOM 878 O O . ALA A 1 112 ? 4.137 15.035 -23.111 1.00 94.81 112 ALA A O 1
ATOM 879 N N . PHE A 1 113 ? 5.155 13.817 -21.516 1.00 92.69 113 PHE A N 1
ATOM 880 C CA . PHE A 1 113 ? 4.068 12.862 -21.372 1.00 92.69 113 PHE A CA 1
ATOM 881 C C . PHE A 1 113 ? 2.898 13.400 -20.550 1.00 92.69 113 PHE A C 1
ATOM 883 O O . PHE A 1 113 ? 1.781 13.343 -21.032 1.00 92.69 113 PHE A O 1
ATOM 890 N N . GLN A 1 114 ? 3.097 13.949 -19.355 1.00 90.69 114 GLN A N 1
ATOM 891 C CA . GLN A 1 114 ? 2.007 14.383 -18.466 1.00 90.69 114 GLN A CA 1
ATOM 892 C C . GLN A 1 114 ? 1.653 15.872 -18.607 1.00 90.69 114 GLN A C 1
ATOM 894 O O . GLN A 1 114 ? 0.575 16.300 -18.201 1.00 90.69 114 GLN A O 1
ATOM 899 N N . GLY A 1 115 ? 2.540 16.685 -19.187 1.00 93.38 115 GLY A N 1
ATOM 900 C CA . GLY A 1 115 ? 2.341 18.130 -19.329 1.00 93.38 115 GLY A CA 1
ATOM 901 C C . GLY A 1 115 ? 2.706 18.947 -18.086 1.00 93.38 115 GLY A C 1
ATOM 902 O O . GLY A 1 115 ? 2.425 20.145 -18.043 1.00 93.38 115 GLY A O 1
ATOM 903 N N . TYR A 1 116 ? 3.335 18.341 -17.073 1.00 94.44 116 TYR A N 1
ATOM 904 C CA . TYR A 1 116 ? 3.806 19.041 -15.874 1.00 94.44 116 TYR A CA 1
ATOM 905 C C . TYR A 1 116 ? 5.174 18.536 -15.382 1.00 94.44 116 TYR A C 1
ATOM 907 O O . TYR A 1 116 ? 5.549 17.398 -15.654 1.00 94.44 116 TYR A O 1
ATOM 915 N N . PRO A 1 117 ? 5.942 19.361 -14.637 1.00 96.75 117 PRO A N 1
ATOM 916 C CA . PRO A 1 117 ? 7.306 19.011 -14.236 1.00 96.75 117 PRO A CA 1
ATOM 917 C C . PRO A 1 117 ? 7.383 17.775 -13.331 1.00 96.75 117 PRO A C 1
ATOM 919 O O . PRO A 1 117 ? 6.508 17.564 -12.488 1.00 96.75 117 PRO A O 1
ATOM 922 N N . ALA A 1 118 ? 8.508 17.054 -13.377 1.00 95.50 118 ALA A N 1
ATOM 923 C CA . ALA A 1 118 ? 8.746 15.844 -12.579 1.00 95.50 118 ALA A CA 1
ATOM 924 C C . ALA A 1 118 ? 8.530 16.014 -11.064 1.00 95.50 118 ALA A C 1
ATOM 926 O O . ALA A 1 118 ? 8.114 15.078 -10.385 1.00 95.50 118 ALA A O 1
ATOM 927 N N . ARG A 1 119 ? 8.752 17.214 -10.499 1.00 96.31 119 ARG A N 1
ATOM 928 C CA . ARG A 1 119 ? 8.440 17.473 -9.077 1.00 96.31 119 ARG A CA 1
ATOM 929 C C . ARG A 1 119 ? 6.945 17.332 -8.771 1.00 96.31 119 ARG A C 1
ATOM 931 O O . ARG A 1 119 ? 6.587 16.878 -7.692 1.00 96.31 119 ARG A O 1
ATOM 938 N N . ILE A 1 120 ? 6.090 17.763 -9.701 1.00 96.62 120 ILE A N 1
ATOM 939 C CA . ILE A 1 120 ? 4.635 17.693 -9.562 1.00 96.62 120 ILE A CA 1
ATOM 940 C C . ILE A 1 120 ? 4.189 16.251 -9.761 1.00 96.62 120 ILE A C 1
ATOM 942 O O . ILE A 1 120 ? 3.396 15.769 -8.964 1.00 96.62 120 ILE A O 1
ATOM 946 N N . ALA A 1 121 ? 4.765 15.546 -10.739 1.00 96.94 121 ALA A N 1
ATOM 947 C CA . ALA A 1 121 ? 4.489 14.131 -10.966 1.00 96.94 121 ALA A CA 1
ATOM 948 C C . ALA A 1 121 ? 4.845 13.259 -9.755 1.00 96.94 121 ALA A C 1
ATOM 950 O O . ALA A 1 121 ? 4.002 12.499 -9.291 1.00 96.94 121 ALA A O 1
ATOM 951 N N . ARG A 1 122 ? 6.036 13.445 -9.168 1.00 96.81 122 ARG A N 1
ATOM 952 C CA . ARG A 1 122 ? 6.445 12.734 -7.944 1.00 96.81 122 ARG A CA 1
ATOM 953 C C . ARG A 1 122 ? 5.530 13.019 -6.759 1.00 96.81 122 ARG A C 1
ATOM 955 O O . ARG A 1 122 ? 5.155 12.095 -6.048 1.00 96.81 122 ARG A O 1
ATOM 962 N N . ARG A 1 123 ? 5.138 14.283 -6.562 1.00 96.88 123 ARG A N 1
ATOM 963 C CA . ARG A 1 123 ? 4.174 14.630 -5.512 1.00 96.88 123 ARG A CA 1
ATOM 964 C C . ARG A 1 123 ? 2.816 13.984 -5.775 1.00 96.88 123 ARG A C 1
ATOM 966 O O . ARG A 1 123 ? 2.228 13.429 -4.864 1.00 96.88 123 ARG A O 1
ATOM 973 N N . PHE A 1 124 ? 2.328 14.040 -7.011 1.00 96.38 124 PHE A N 1
ATOM 974 C CA . PHE A 1 124 ? 1.054 13.437 -7.384 1.00 96.38 124 PHE A CA 1
ATOM 975 C C . PHE A 1 124 ? 1.055 11.921 -7.168 1.00 96.38 124 PHE A C 1
ATOM 977 O O . PHE A 1 124 ? 0.080 11.387 -6.645 1.00 96.38 124 PHE A O 1
ATOM 984 N N . TRP A 1 125 ? 2.148 11.243 -7.528 1.00 97.38 125 TRP A N 1
ATOM 985 C CA . TRP A 1 125 ? 2.357 9.827 -7.244 1.00 97.38 125 TRP A CA 1
ATOM 986 C C . TRP A 1 125 ? 2.256 9.531 -5.744 1.00 97.38 125 TRP A C 1
ATOM 988 O O . TRP A 1 125 ? 1.432 8.707 -5.353 1.00 97.38 125 TRP A O 1
ATOM 998 N N . HIS A 1 126 ? 3.030 10.240 -4.916 1.00 97.38 126 HIS A N 1
ATOM 999 C CA . HIS A 1 126 ? 3.037 10.049 -3.462 1.00 97.38 126 HIS A CA 1
ATOM 1000 C C . HIS A 1 126 ? 1.646 10.260 -2.852 1.00 97.38 126 HIS A C 1
ATOM 1002 O O . HIS A 1 126 ? 1.127 9.366 -2.193 1.00 97.38 126 HIS A O 1
ATOM 1008 N N . GLU A 1 127 ? 0.987 11.376 -3.170 1.00 96.12 127 GLU A N 1
ATOM 1009 C CA . GLU A 1 127 ? -0.348 11.704 -2.650 1.00 96.12 127 GLU A CA 1
ATOM 1010 C C . GLU A 1 127 ? -1.408 10.699 -3.143 1.00 96.12 127 GLU A C 1
ATOM 1012 O O . GLU A 1 127 ? -2.342 10.359 -2.417 1.00 96.12 127 GLU A O 1
ATOM 1017 N N . SER A 1 128 ? -1.261 10.181 -4.370 1.00 96.38 128 SER A N 1
ATOM 1018 C CA . SER A 1 128 ? -2.147 9.143 -4.913 1.00 96.38 128 SER A CA 1
ATOM 1019 C C . SER A 1 128 ? -1.951 7.804 -4.213 1.00 96.38 128 SER A C 1
ATOM 1021 O O . SER A 1 128 ? -2.941 7.148 -3.893 1.00 96.38 128 SER A O 1
ATOM 1023 N N . LEU A 1 129 ? -0.703 7.399 -3.957 1.00 95.81 129 LEU A N 1
ATOM 1024 C CA . LEU A 1 129 ? -0.392 6.174 -3.224 1.00 95.81 129 LEU A CA 1
ATOM 1025 C C . LEU A 1 129 ? -0.872 6.277 -1.772 1.00 95.81 129 LEU A C 1
ATOM 1027 O O . LEU A 1 129 ? -1.571 5.379 -1.307 1.00 95.81 129 LEU A O 1
ATOM 1031 N N . ALA A 1 130 ? -0.590 7.393 -1.096 1.00 90.94 130 ALA A N 1
ATOM 1032 C CA . ALA A 1 130 ? -1.065 7.686 0.254 1.00 90.94 130 ALA A CA 1
ATOM 1033 C C . ALA A 1 130 ? -2.594 7.600 0.334 1.00 90.94 130 ALA A C 1
ATOM 1035 O O . ALA A 1 130 ? -3.137 6.837 1.126 1.00 90.94 130 ALA A O 1
ATOM 1036 N N . ALA A 1 131 ? -3.314 8.281 -0.563 1.00 91.00 131 ALA A N 1
ATOM 1037 C CA . ALA A 1 131 ? -4.772 8.216 -0.606 1.00 91.00 131 ALA A CA 1
ATOM 1038 C C . ALA A 1 131 ? -5.305 6.820 -0.991 1.00 91.00 131 ALA A C 1
ATOM 1040 O O . ALA A 1 131 ? -6.383 6.419 -0.534 1.00 91.00 131 ALA A O 1
ATOM 1041 N N . TYR A 1 132 ? -4.583 6.060 -1.825 1.00 92.00 132 TYR A N 1
ATOM 1042 C CA . TYR A 1 132 ? -4.960 4.692 -2.191 1.00 92.00 132 TYR A CA 1
ATOM 1043 C C . TYR A 1 132 ? -4.852 3.749 -0.989 1.00 92.00 132 TYR A C 1
ATOM 1045 O O . TYR A 1 132 ? -5.808 3.036 -0.682 1.00 92.00 132 TYR A O 1
ATOM 1053 N N . LEU A 1 133 ? -3.747 3.825 -0.250 1.00 85.12 133 LEU A N 1
ATOM 1054 C CA . LEU A 1 133 ? -3.556 3.130 1.025 1.00 85.12 133 LEU A CA 1
ATOM 1055 C C . LEU A 1 133 ? -4.430 3.723 2.143 1.00 85.12 133 LEU A C 1
ATOM 1057 O O . LEU A 1 133 ? -4.664 3.090 3.161 1.00 85.12 133 LEU A O 1
ATOM 1061 N N . GLY A 1 134 ? -4.933 4.941 1.942 1.00 76.50 134 GLY A N 1
ATOM 1062 C CA . GLY A 1 134 ? -5.679 5.730 2.914 1.00 76.50 134 GLY A CA 1
ATOM 1063 C C . GLY A 1 134 ? -4.807 6.352 4.010 1.00 76.50 134 GLY A C 1
ATOM 1064 O O . GLY A 1 134 ? -5.307 7.161 4.789 1.00 76.50 134 GLY A O 1
ATOM 1065 N N . THR A 1 135 ? -3.532 5.993 4.113 1.00 75.81 135 THR A N 1
ATOM 1066 C CA . THR A 1 135 ? -2.659 6.359 5.232 1.00 75.81 135 THR A CA 1
ATOM 1067 C C . THR A 1 135 ? -1.886 7.662 4.999 1.00 75.81 135 THR A C 1
ATOM 1069 O O . THR A 1 135 ? -1.686 8.087 3.862 1.00 75.81 135 THR A O 1
ATOM 1072 N N . HIS A 1 136 ? -1.401 8.254 6.092 1.00 79.94 136 HIS A N 1
ATOM 1073 C CA . HIS A 1 136 ? -0.354 9.284 6.097 1.00 79.94 136 HIS A CA 1
ATOM 1074 C C . HIS A 1 136 ? 0.962 8.761 6.704 1.00 79.94 136 HIS A C 1
ATOM 1076 O O . HIS A 1 136 ? 1.903 9.523 6.902 1.00 79.94 136 HIS A O 1
ATOM 1082 N N . ASP A 1 137 ? 1.035 7.461 7.009 1.00 76.44 137 ASP A N 1
ATOM 1083 C CA . ASP A 1 137 ? 2.246 6.824 7.518 1.00 76.44 137 ASP A CA 1
ATOM 1084 C C . ASP A 1 137 ? 3.294 6.688 6.400 1.00 76.44 137 ASP A C 1
ATOM 1086 O O . ASP A 1 137 ? 3.202 5.818 5.528 1.00 76.44 137 ASP A O 1
ATOM 1090 N N . GLU A 1 138 ? 4.302 7.560 6.432 1.00 84.75 138 GLU A N 1
ATOM 1091 C CA . GLU A 1 138 ? 5.404 7.583 5.464 1.00 84.75 138 GLU A CA 1
ATOM 1092 C C . GLU A 1 138 ? 6.231 6.288 5.454 1.00 84.75 138 GLU A C 1
ATOM 1094 O O . GLU A 1 138 ? 6.733 5.894 4.396 1.00 84.75 138 GLU A O 1
ATOM 1099 N N . ASP A 1 139 ? 6.344 5.582 6.586 1.00 80.62 139 ASP A N 1
ATOM 1100 C CA . ASP A 1 139 ? 7.061 4.305 6.636 1.00 80.62 139 ASP A CA 1
ATOM 1101 C C . ASP A 1 139 ? 6.302 3.251 5.816 1.00 80.62 139 ASP A C 1
ATOM 1103 O O . ASP A 1 139 ? 6.903 2.491 5.046 1.00 80.62 139 ASP A O 1
ATOM 1107 N N . MET A 1 140 ? 4.969 3.238 5.929 1.00 79.56 140 MET A N 1
ATOM 1108 C CA . MET A 1 140 ? 4.106 2.336 5.169 1.00 79.56 140 MET A CA 1
ATOM 1109 C C . MET A 1 140 ? 4.077 2.697 3.682 1.00 79.56 140 MET A C 1
ATOM 1111 O O . MET A 1 140 ? 4.272 1.817 2.837 1.00 79.56 140 MET A O 1
ATOM 1115 N N . ILE A 1 141 ? 3.877 3.977 3.350 1.00 90.00 141 ILE A N 1
ATOM 1116 C CA . ILE A 1 141 ? 3.874 4.459 1.961 1.00 90.00 141 ILE A CA 1
ATOM 1117 C C . ILE A 1 141 ? 5.199 4.081 1.294 1.00 90.00 141 ILE A C 1
ATOM 1119 O O . ILE A 1 141 ? 5.201 3.457 0.231 1.00 90.00 141 ILE A O 1
ATOM 1123 N N . GLY A 1 142 ? 6.326 4.354 1.959 1.00 92.38 142 GLY A N 1
ATOM 1124 C CA . GLY A 1 142 ? 7.653 3.987 1.477 1.00 92.38 142 GLY A CA 1
ATOM 1125 C C . GLY A 1 142 ? 7.866 2.473 1.357 1.00 92.38 142 GLY A C 1
ATOM 1126 O O . GLY A 1 142 ? 8.560 2.017 0.447 1.00 92.38 142 GLY A O 1
ATOM 1127 N N . ASN A 1 143 ? 7.268 1.662 2.235 1.00 89.25 143 ASN A N 1
ATOM 1128 C CA . ASN A 1 143 ? 7.318 0.199 2.150 1.00 89.25 143 ASN A CA 1
ATOM 1129 C C . ASN A 1 143 ? 6.550 -0.338 0.937 1.00 89.25 143 ASN A C 1
ATOM 1131 O O . ASN A 1 143 ? 7.085 -1.148 0.176 1.00 89.25 143 ASN A O 1
ATOM 1135 N N . VAL A 1 144 ? 5.326 0.142 0.716 1.00 92.62 144 VAL A N 1
ATOM 1136 C CA . VAL A 1 144 ? 4.523 -0.257 -0.443 1.00 92.62 144 VAL A CA 1
ATOM 1137 C C . VAL A 1 144 ? 5.165 0.240 -1.738 1.00 92.62 144 VAL A C 1
ATOM 1139 O O . VAL A 1 144 ? 5.305 -0.543 -2.677 1.00 92.62 144 VAL A O 1
ATOM 1142 N N . GLU A 1 145 ? 5.653 1.483 -1.783 1.00 96.88 145 GLU A N 1
ATOM 1143 C CA . GLU A 1 145 ? 6.390 2.003 -2.939 1.00 96.88 145 GLU A CA 1
ATOM 1144 C C . GLU A 1 145 ? 7.636 1.163 -3.236 1.00 96.88 145 GLU A C 1
ATOM 1146 O O . GLU A 1 145 ? 7.891 0.823 -4.388 1.00 96.88 145 GLU A O 1
ATOM 1151 N N . ARG A 1 146 ? 8.390 0.749 -2.213 1.00 96.38 146 ARG A N 1
ATOM 1152 C CA . ARG A 1 146 ? 9.547 -0.142 -2.385 1.00 96.38 146 ARG A CA 1
ATOM 1153 C C . ARG A 1 146 ? 9.162 -1.457 -3.074 1.00 96.38 146 ARG A C 1
ATOM 1155 O O . ARG A 1 146 ? 9.865 -1.883 -3.988 1.00 96.38 146 ARG A O 1
ATOM 1162 N N . LYS A 1 147 ? 8.041 -2.071 -2.678 1.00 96.06 147 LYS A N 1
ATOM 1163 C CA . LYS A 1 147 ? 7.509 -3.294 -3.310 1.00 96.06 147 LYS A CA 1
ATOM 1164 C C . LYS A 1 147 ? 7.088 -3.042 -4.757 1.00 96.06 147 LYS A C 1
ATOM 1166 O O . LYS A 1 147 ? 7.424 -3.830 -5.636 1.00 96.06 147 LYS A O 1
ATOM 1171 N N . ILE A 1 148 ? 6.411 -1.924 -5.016 1.00 98.06 148 ILE A N 1
ATOM 1172 C CA . ILE A 1 148 ? 6.036 -1.491 -6.369 1.00 98.06 148 ILE A CA 1
ATOM 1173 C C . ILE A 1 148 ? 7.288 -1.332 -7.239 1.00 98.06 148 ILE A C 1
ATOM 1175 O O . ILE A 1 148 ? 7.342 -1.869 -8.343 1.00 98.06 148 ILE A O 1
ATOM 1179 N N . ARG A 1 149 ? 8.336 -0.685 -6.716 1.00 98.31 149 ARG A N 1
ATOM 1180 C CA . ARG A 1 149 ? 9.607 -0.464 -7.419 1.00 98.31 149 ARG A CA 1
ATOM 1181 C C . ARG A 1 149 ? 10.300 -1.762 -7.839 1.00 98.31 149 ARG A C 1
ATOM 1183 O O . ARG A 1 149 ? 10.924 -1.776 -8.896 1.00 98.31 149 ARG A O 1
ATOM 1190 N N . CYS A 1 150 ? 10.161 -2.861 -7.087 1.00 98.12 150 CYS A N 1
ATOM 1191 C CA . CYS A 1 150 ? 10.687 -4.168 -7.508 1.00 98.12 150 CYS A CA 1
ATOM 1192 C C . CYS A 1 150 ? 10.139 -4.598 -8.876 1.00 98.12 150 CYS A C 1
ATOM 1194 O O . CYS A 1 150 ? 10.898 -4.993 -9.758 1.00 98.12 150 CYS A O 1
ATOM 1196 N N . LEU A 1 151 ? 8.818 -4.524 -9.041 1.00 98.31 151 LEU A N 1
ATOM 1197 C CA . LEU A 1 151 ? 8.149 -4.915 -10.280 1.00 98.31 151 LEU A CA 1
ATOM 1198 C C . LEU A 1 151 ? 8.287 -3.836 -11.356 1.00 98.31 151 LEU A C 1
ATOM 1200 O O . LEU A 1 151 ? 8.501 -4.163 -12.517 1.00 98.31 151 LEU A O 1
ATOM 1204 N N . ALA A 1 152 ? 8.247 -2.562 -10.968 1.00 98.31 152 ALA A N 1
ATOM 1205 C CA . ALA A 1 152 ? 8.419 -1.436 -11.876 1.00 98.31 152 ALA A CA 1
ATOM 1206 C C . ALA A 1 152 ? 9.773 -1.459 -12.588 1.00 98.31 152 ALA A C 1
ATOM 1208 O O . ALA A 1 152 ? 9.818 -1.330 -13.807 1.00 98.31 152 ALA A O 1
ATOM 1209 N N . TYR A 1 153 ? 10.878 -1.701 -11.874 1.00 98.25 153 TYR A N 1
ATOM 1210 C CA . TYR A 1 153 ? 12.181 -1.816 -12.529 1.00 98.25 153 TYR A CA 1
ATOM 1211 C C . TYR A 1 153 ? 12.280 -3.038 -13.439 1.00 98.25 153 TYR A C 1
ATOM 1213 O O . TYR A 1 153 ? 12.897 -2.938 -14.496 1.00 98.25 153 TYR A O 1
ATOM 1221 N N . ALA A 1 154 ? 11.675 -4.168 -13.064 1.00 97.12 154 ALA A N 1
ATOM 1222 C CA . ALA A 1 154 ? 11.633 -5.340 -13.933 1.00 97.12 154 ALA A CA 1
ATOM 1223 C C . ALA A 1 154 ? 10.855 -5.053 -15.228 1.00 97.12 154 ALA A C 1
ATOM 1225 O O . ALA A 1 154 ? 11.336 -5.386 -16.309 1.00 97.12 154 ALA A O 1
ATOM 1226 N N . ASP A 1 155 ? 9.709 -4.378 -15.120 1.00 97.12 155 ASP A N 1
ATOM 1227 C CA . ASP A 1 155 ? 8.883 -3.953 -16.251 1.00 97.12 155 ASP A CA 1
ATOM 1228 C C . ASP A 1 155 ? 9.604 -2.934 -17.147 1.00 97.12 155 ASP A C 1
ATOM 1230 O O . ASP A 1 155 ? 9.666 -3.097 -18.362 1.00 97.12 155 ASP A O 1
ATOM 1234 N N . LEU A 1 156 ? 10.252 -1.929 -16.553 1.00 96.56 156 LEU A N 1
ATOM 1235 C CA . LEU A 1 156 ? 11.028 -0.922 -17.281 1.00 96.56 156 LEU A CA 1
ATOM 1236 C C . LEU A 1 156 ? 12.238 -1.514 -18.007 1.00 96.56 156 LEU A C 1
ATOM 1238 O O . LEU A 1 156 ? 12.562 -1.096 -19.118 1.00 96.56 156 LEU A O 1
ATOM 1242 N N . LEU A 1 157 ? 12.945 -2.451 -17.376 1.00 95.56 157 LEU A N 1
ATOM 1243 C CA . LEU A 1 157 ? 14.070 -3.131 -18.010 1.00 95.56 157 LEU A CA 1
ATOM 1244 C C . LEU A 1 157 ? 13.597 -4.008 -19.174 1.00 95.56 157 LEU A C 1
ATOM 1246 O O . LEU A 1 157 ? 14.184 -3.968 -20.254 1.00 95.56 157 LEU A O 1
ATOM 1250 N N . ASP A 1 158 ? 12.505 -4.746 -18.977 1.00 95.25 158 ASP A N 1
ATOM 1251 C CA . ASP A 1 158 ? 11.875 -5.529 -20.034 1.00 95.25 158 ASP A CA 1
ATOM 1252 C C . ASP A 1 158 ? 11.404 -4.652 -21.203 1.00 95.25 158 ASP A C 1
ATOM 1254 O O . ASP A 1 158 ? 11.565 -5.005 -22.374 1.00 95.25 158 ASP A O 1
ATOM 1258 N N . TRP A 1 159 ? 10.842 -3.485 -20.885 1.00 93.94 159 TRP A N 1
ATOM 1259 C CA . TRP A 1 159 ? 10.427 -2.495 -21.865 1.00 93.94 159 TRP A CA 1
ATOM 1260 C C . TRP A 1 159 ? 11.611 -1.985 -22.688 1.00 93.94 159 TRP A C 1
ATOM 1262 O O . TRP A 1 159 ? 11.500 -1.964 -23.913 1.00 93.94 159 TRP A O 1
ATOM 1272 N N . SER A 1 160 ? 12.742 -1.661 -22.050 1.00 91.44 160 SER A N 1
ATOM 1273 C CA . SER A 1 160 ? 13.964 -1.212 -22.738 1.00 91.44 160 SER A CA 1
ATOM 1274 C C . SER A 1 160 ? 14.524 -2.272 -23.685 1.00 91.44 160 SER A C 1
ATOM 1276 O O . SER A 1 160 ? 14.906 -1.951 -24.803 1.00 91.44 160 SER A O 1
ATOM 1278 N N . VAL A 1 161 ? 14.490 -3.556 -23.309 1.00 89.88 161 VAL A N 1
ATOM 1279 C CA . VAL A 1 161 ? 14.916 -4.647 -24.208 1.00 89.88 161 VAL A CA 1
ATOM 1280 C C . VAL A 1 161 ? 14.037 -4.729 -25.464 1.00 89.88 161 VAL A C 1
ATOM 1282 O O . VAL A 1 161 ? 14.521 -5.066 -26.545 1.00 89.88 161 VAL A O 1
ATOM 1285 N N . ARG A 1 162 ? 12.739 -4.431 -25.339 1.00 91.06 162 ARG A N 1
ATOM 1286 C CA . ARG A 1 162 ? 11.786 -4.433 -26.463 1.00 91.06 162 ARG A CA 1
ATOM 1287 C C . ARG A 1 162 ? 11.814 -3.143 -27.285 1.00 91.06 162 ARG A C 1
ATOM 1289 O O . ARG A 1 162 ? 11.432 -3.180 -28.453 1.00 91.06 162 ARG A O 1
ATOM 1296 N N . HIS A 1 163 ? 12.259 -2.041 -26.691 1.00 90.56 163 HIS A N 1
ATOM 1297 C CA . HIS A 1 163 ? 12.290 -0.705 -27.283 1.00 90.56 163 HIS A CA 1
ATOM 1298 C C . HIS A 1 163 ? 13.653 -0.050 -27.022 1.00 90.56 163 HIS A C 1
ATOM 1300 O O . HIS A 1 163 ? 13.738 0.872 -26.209 1.00 90.56 163 HIS A O 1
ATOM 1306 N N . PRO A 1 164 ? 14.725 -0.536 -27.672 1.00 87.69 164 PRO A N 1
ATOM 1307 C CA . PRO A 1 164 ? 16.057 0.012 -27.461 1.00 87.69 164 PRO A CA 1
ATOM 1308 C C . PRO A 1 164 ? 16.103 1.479 -27.895 1.00 87.69 164 PRO A C 1
ATOM 1310 O O . PRO A 1 164 ? 15.559 1.842 -28.944 1.00 87.69 164 PRO A O 1
ATOM 1313 N N . GLU A 1 165 ? 16.763 2.316 -27.097 1.00 86.62 165 GLU A N 1
ATOM 1314 C CA . GLU A 1 165 ? 17.014 3.714 -27.458 1.00 86.62 165 GLU A CA 1
ATOM 1315 C C . GLU A 1 165 ? 17.848 3.815 -28.747 1.00 86.62 165 GLU A C 1
ATOM 1317 O O . GLU A 1 165 ? 18.689 2.963 -29.045 1.00 86.62 165 GLU A O 1
ATOM 1322 N N . GLU A 1 166 ? 17.660 4.905 -29.497 1.00 87.88 166 GLU A N 1
ATOM 1323 C CA . GLU A 1 166 ? 18.490 5.193 -30.676 1.00 87.88 166 GLU A CA 1
ATOM 1324 C C . GLU A 1 166 ? 19.966 5.405 -30.305 1.00 87.88 166 GLU A C 1
ATOM 1326 O O . GLU A 1 166 ? 20.850 5.105 -31.108 1.00 87.88 166 GLU A O 1
ATOM 1331 N N . ASP A 1 167 ? 20.224 5.913 -29.093 1.00 90.00 167 ASP A N 1
ATOM 1332 C CA . ASP A 1 167 ? 21.557 6.070 -28.510 1.00 90.00 167 ASP A CA 1
ATOM 1333 C C . ASP A 1 167 ? 21.908 4.858 -27.620 1.00 90.00 167 ASP A C 1
ATOM 1335 O O . ASP A 1 167 ? 21.400 4.749 -26.495 1.00 90.00 167 ASP A O 1
ATOM 1339 N N . PRO A 1 168 ? 22.820 3.967 -28.062 1.00 89.38 168 PRO A N 1
ATOM 1340 C CA . PRO A 1 168 ? 23.191 2.775 -27.303 1.00 89.38 168 PRO A CA 1
ATOM 1341 C C . PRO A 1 168 ? 23.860 3.076 -25.956 1.00 89.38 168 PRO A C 1
ATOM 1343 O O . PRO A 1 168 ? 23.769 2.267 -25.030 1.00 89.38 168 PRO A O 1
ATOM 1346 N N . GLU A 1 169 ? 24.550 4.214 -25.820 1.00 91.00 169 GLU A N 1
ATOM 1347 C CA . GLU A 1 169 ? 25.178 4.583 -24.546 1.00 91.00 169 GLU A CA 1
ATOM 1348 C C . GLU A 1 169 ? 24.121 5.017 -23.527 1.00 91.00 169 GLU A C 1
ATOM 1350 O O . GLU A 1 169 ? 24.186 4.616 -22.361 1.00 91.00 169 GLU A O 1
ATOM 1355 N N . LYS A 1 170 ? 23.091 5.751 -23.967 1.00 88.38 170 LYS A N 1
ATOM 1356 C CA . LYS A 1 170 ? 21.942 6.106 -23.122 1.00 88.38 170 LYS A CA 1
ATOM 1357 C C . LYS A 1 170 ? 21.186 4.861 -22.649 1.00 88.38 170 LYS A C 1
ATOM 1359 O O . LYS A 1 170 ? 20.845 4.769 -21.464 1.00 88.38 170 LYS A O 1
ATOM 1364 N N . ASP A 1 171 ? 20.979 3.887 -23.534 1.00 88.19 171 ASP A N 1
ATOM 1365 C CA . ASP A 1 171 ? 20.294 2.629 -23.208 1.00 88.19 171 ASP A CA 1
ATOM 1366 C C . ASP A 1 171 ? 21.062 1.821 -22.147 1.00 88.19 171 ASP A C 1
ATOM 1368 O O . ASP A 1 171 ? 20.501 1.336 -21.156 1.00 88.19 171 ASP A O 1
ATOM 1372 N N . LYS A 1 172 ? 22.391 1.759 -22.300 1.00 91.31 172 LYS A N 1
ATOM 1373 C CA . LYS A 1 172 ? 23.302 1.098 -21.361 1.00 91.31 172 LYS A CA 1
ATOM 1374 C C . LYS A 1 172 ? 23.312 1.768 -19.987 1.00 91.31 172 LYS A C 1
ATOM 1376 O O . LYS A 1 172 ? 23.238 1.066 -18.978 1.00 91.31 172 LYS A O 1
ATOM 1381 N N . ILE A 1 173 ? 23.389 3.101 -19.931 1.00 93.06 173 ILE A N 1
ATOM 1382 C CA . ILE A 1 173 ? 23.349 3.867 -18.672 1.00 93.06 173 ILE A CA 1
ATOM 1383 C C . ILE A 1 173 ? 22.016 3.635 -17.953 1.00 93.06 173 ILE A C 1
ATOM 1385 O O . ILE A 1 173 ? 22.000 3.334 -16.758 1.00 93.06 173 ILE A O 1
ATOM 1389 N N . THR A 1 174 ? 20.907 3.717 -18.688 1.00 92.75 174 THR A N 1
ATOM 1390 C CA . THR A 1 174 ? 19.555 3.551 -18.140 1.00 92.75 174 THR A CA 1
ATOM 1391 C C . THR A 1 174 ? 19.343 2.148 -17.582 1.00 92.75 174 THR A C 1
ATOM 1393 O O . THR A 1 174 ? 18.876 1.985 -16.452 1.00 92.75 174 THR A O 1
ATOM 1396 N N . SER A 1 175 ? 19.748 1.125 -18.334 1.00 93.62 175 SER A N 1
ATOM 1397 C CA . SER A 1 175 ? 19.642 -0.270 -17.905 1.00 93.62 175 SER A CA 1
ATOM 1398 C C . SER A 1 175 ? 20.521 -0.567 -16.687 1.00 93.62 175 SER A C 1
ATOM 1400 O O . SER A 1 175 ? 20.065 -1.218 -15.747 1.00 93.62 175 SER A O 1
ATOM 1402 N N . ALA A 1 176 ? 21.756 -0.051 -16.655 1.00 95.38 176 ALA A N 1
ATOM 1403 C CA . ALA A 1 176 ? 22.656 -0.218 -15.514 1.00 95.38 176 ALA A CA 1
ATOM 1404 C C . ALA A 1 176 ? 22.088 0.419 -14.236 1.00 95.38 176 ALA A C 1
ATOM 1406 O O . ALA A 1 176 ? 22.077 -0.226 -13.187 1.00 95.38 176 ALA A O 1
ATOM 1407 N N . TYR A 1 177 ? 21.554 1.640 -14.336 1.00 96.62 177 TYR A N 1
ATOM 1408 C CA . TYR A 1 177 ? 20.908 2.325 -13.216 1.00 96.62 177 TYR A CA 1
ATOM 1409 C C . TYR A 1 177 ? 19.725 1.519 -12.658 1.00 96.62 177 TYR A C 1
ATOM 1411 O O . TYR A 1 177 ? 19.660 1.257 -11.457 1.00 96.62 177 TYR A O 1
ATOM 1419 N N . ARG A 1 178 ? 18.812 1.064 -13.526 1.00 96.38 178 ARG A N 1
ATOM 1420 C CA . ARG A 1 178 ? 17.626 0.293 -13.113 1.00 96.38 178 ARG A CA 1
ATOM 1421 C C . ARG A 1 178 ? 17.998 -1.052 -12.483 1.00 96.38 178 ARG A C 1
ATOM 1423 O O . ARG A 1 178 ? 17.406 -1.431 -11.474 1.00 96.38 178 ARG A O 1
ATOM 1430 N N . LEU A 1 179 ? 18.998 -1.752 -13.028 1.00 96.94 179 LEU A N 1
ATOM 1431 C CA . LEU A 1 179 ? 19.522 -2.991 -12.438 1.00 96.94 179 LEU A CA 1
ATOM 1432 C C . LEU A 1 179 ? 20.121 -2.756 -11.049 1.00 96.94 179 LEU A C 1
ATOM 1434 O O . LEU A 1 179 ? 19.885 -3.558 -10.142 1.00 96.94 179 LEU A O 1
ATOM 1438 N N . GLU A 1 180 ? 20.872 -1.669 -10.863 1.00 97.38 180 GLU A N 1
ATOM 1439 C CA . GLU A 1 180 ? 21.438 -1.310 -9.563 1.00 97.38 180 GLU A CA 1
ATOM 1440 C C . GLU A 1 180 ? 20.334 -1.017 -8.538 1.00 97.38 180 GLU A C 1
ATOM 1442 O O . GLU A 1 180 ? 20.349 -1.593 -7.446 1.00 97.38 180 GLU A O 1
ATOM 1447 N N . GLN A 1 181 ? 19.344 -0.191 -8.897 1.00 97.69 181 GLN A N 1
ATOM 1448 C CA . GLN A 1 181 ? 18.211 0.120 -8.021 1.00 97.69 181 GLN A CA 1
ATOM 1449 C C . GLN A 1 181 ? 17.430 -1.144 -7.640 1.00 97.69 181 GLN A C 1
ATOM 1451 O O . GLN A 1 181 ? 17.201 -1.401 -6.456 1.00 97.69 181 GLN A O 1
ATOM 1456 N N . LEU A 1 182 ? 17.081 -1.981 -8.622 1.00 97.94 182 LEU A N 1
ATOM 1457 C CA . LEU A 1 182 ? 16.370 -3.236 -8.381 1.00 97.94 182 LEU A CA 1
ATOM 1458 C C . LEU A 1 182 ? 17.169 -4.176 -7.467 1.00 97.94 182 LEU A C 1
ATOM 1460 O O . LEU A 1 182 ? 16.621 -4.731 -6.516 1.00 97.94 182 LEU A O 1
ATOM 1464 N N . THR A 1 183 ? 18.478 -4.301 -7.698 1.00 97.81 183 THR A N 1
ATOM 1465 C CA . THR A 1 183 ? 19.380 -5.118 -6.872 1.00 97.81 183 THR A CA 1
ATOM 1466 C C . THR A 1 183 ? 19.393 -4.649 -5.417 1.00 97.81 183 THR A C 1
ATOM 1468 O O . THR A 1 183 ? 19.286 -5.468 -4.503 1.00 97.81 183 THR A O 1
ATOM 1471 N N . GLN A 1 184 ? 19.505 -3.338 -5.180 1.00 96.69 184 GLN A N 1
ATOM 1472 C CA . GLN A 1 184 ? 19.512 -2.773 -3.828 1.00 96.69 184 GLN A CA 1
ATOM 1473 C C . GLN A 1 184 ? 18.186 -3.030 -3.104 1.00 96.69 184 GLN A C 1
ATOM 1475 O O . GLN A 1 184 ? 18.189 -3.443 -1.944 1.00 96.69 184 GLN A O 1
ATOM 1480 N N . ILE A 1 185 ? 17.061 -2.854 -3.797 1.00 96.50 185 ILE A N 1
ATOM 1481 C CA . ILE A 1 185 ? 15.729 -3.044 -3.219 1.00 96.50 185 ILE A CA 1
ATOM 1482 C C . ILE A 1 185 ? 15.456 -4.522 -2.899 1.00 96.50 185 ILE A C 1
ATOM 1484 O O . ILE A 1 185 ? 14.936 -4.842 -1.827 1.00 96.50 185 ILE A O 1
ATOM 1488 N N . LEU A 1 186 ? 15.833 -5.448 -3.787 1.00 96.75 186 LEU A N 1
ATOM 1489 C CA . LEU A 1 186 ? 15.604 -6.885 -3.582 1.00 96.75 186 LEU A CA 1
ATOM 1490 C C . LEU A 1 186 ? 16.394 -7.459 -2.398 1.00 96.75 186 LEU A C 1
ATOM 1492 O O . LEU A 1 186 ? 15.989 -8.469 -1.818 1.00 96.75 186 LEU A O 1
ATOM 1496 N N . ARG A 1 187 ? 17.492 -6.815 -1.987 1.00 94.50 187 ARG A N 1
ATOM 1497 C CA . ARG A 1 187 ? 18.257 -7.220 -0.795 1.00 94.50 187 ARG A CA 1
ATOM 1498 C C . ARG A 1 187 ? 17.500 -6.992 0.513 1.00 94.50 187 ARG A C 1
ATOM 1500 O O . ARG A 1 187 ? 17.801 -7.670 1.488 1.00 94.50 187 ARG A O 1
ATOM 1507 N N . THR A 1 188 ? 16.526 -6.085 0.534 1.00 90.75 188 THR A N 1
ATOM 1508 C CA . THR A 1 188 ? 15.775 -5.695 1.742 1.00 90.75 188 THR A CA 1
ATOM 1509 C C . THR A 1 188 ? 14.268 -5.933 1.627 1.00 90.75 188 THR A C 1
ATOM 1511 O O . THR A 1 188 ? 13.508 -5.514 2.498 1.00 90.75 188 THR A O 1
ATOM 1514 N N . THR A 1 189 ? 13.821 -6.593 0.557 1.00 92.44 189 THR A N 1
ATOM 1515 C CA . THR A 1 189 ? 12.403 -6.874 0.302 1.00 92.44 189 THR A CA 1
ATOM 1516 C C . THR A 1 189 ? 12.204 -8.373 0.167 1.00 92.44 189 THR A C 1
ATOM 1518 O O . THR A 1 189 ? 12.780 -8.973 -0.735 1.00 92.44 189 THR A O 1
ATOM 1521 N N . ASP A 1 190 ? 11.395 -8.982 1.034 1.00 88.50 190 ASP A N 1
ATOM 1522 C CA . ASP A 1 190 ? 11.153 -10.437 1.016 1.00 88.50 190 ASP A CA 1
ATOM 1523 C C . ASP A 1 190 ? 9.745 -10.827 0.563 1.00 88.50 190 ASP A C 1
ATOM 1525 O O . ASP A 1 190 ? 9.485 -12.004 0.341 1.00 88.50 190 ASP A O 1
ATOM 1529 N N . SER A 1 191 ? 8.846 -9.854 0.403 1.00 89.94 191 SER A N 1
ATOM 1530 C CA . SER A 1 191 ? 7.494 -10.066 -0.112 1.00 89.94 191 SER A CA 1
ATOM 1531 C C . SER A 1 191 ? 6.999 -8.824 -0.848 1.00 89.94 191 SER A C 1
ATOM 1533 O O . SER A 1 191 ? 7.316 -7.700 -0.457 1.00 89.94 191 SER A O 1
ATOM 1535 N N . LEU A 1 192 ? 6.204 -9.034 -1.900 1.00 92.06 192 LEU A N 1
ATOM 1536 C CA . LEU A 1 192 ? 5.509 -7.975 -2.644 1.00 92.06 192 LEU A CA 1
ATOM 1537 C C . LEU A 1 192 ? 4.092 -7.725 -2.116 1.00 92.06 192 LEU A C 1
ATOM 1539 O O . LEU A 1 192 ? 3.422 -6.799 -2.565 1.00 92.06 192 LEU A O 1
ATOM 1543 N N . LEU A 1 193 ? 3.634 -8.533 -1.160 1.00 86.19 193 LEU A N 1
ATOM 1544 C CA . LEU A 1 193 ? 2.277 -8.462 -0.647 1.00 86.19 193 LEU A CA 1
ATOM 1545 C C . LEU A 1 193 ? 2.111 -7.304 0.336 1.00 86.19 193 LEU A C 1
ATOM 1547 O O . LEU A 1 193 ? 2.973 -7.018 1.178 1.00 86.19 193 LEU A O 1
ATOM 1551 N N . PHE A 1 194 ? 0.961 -6.659 0.232 1.00 84.12 194 PHE A N 1
ATOM 1552 C CA . PHE A 1 194 ? 0.419 -5.737 1.213 1.00 84.12 194 PHE A CA 1
ATOM 1553 C C . PHE A 1 194 ? -1.101 -5.849 1.128 1.00 84.12 194 PHE A C 1
ATOM 1555 O O . PHE A 1 194 ? -1.655 -5.945 0.033 1.00 84.12 194 PHE A O 1
ATOM 1562 N N . HIS A 1 195 ? -1.767 -5.853 2.275 1.00 78.94 195 HIS A N 1
ATOM 1563 C CA . HIS A 1 195 ? -3.225 -5.828 2.329 1.00 78.94 195 HIS A CA 1
ATOM 1564 C C . HIS A 1 195 ? -3.647 -4.538 3.000 1.00 78.94 195 HIS A C 1
ATOM 1566 O O . HIS A 1 195 ? -3.020 -4.128 3.974 1.00 78.94 195 HIS A O 1
ATOM 1572 N N . VAL A 1 196 ? -4.691 -3.912 2.464 1.00 80.44 196 VAL A N 1
ATOM 1573 C CA . VAL A 1 196 ? -5.335 -2.740 3.053 1.00 80.44 196 VAL A CA 1
ATOM 1574 C C . VAL A 1 196 ? -6.836 -2.941 2.947 1.00 80.44 196 VAL A C 1
ATOM 1576 O O . VAL A 1 196 ? -7.346 -3.257 1.872 1.00 80.44 196 VAL A O 1
ATOM 1579 N N . SER A 1 197 ? -7.536 -2.752 4.056 1.00 83.81 197 SER A N 1
ATOM 1580 C CA . SER A 1 197 ? -8.990 -2.734 4.127 1.00 83.81 197 SER A CA 1
ATOM 1581 C C . SER A 1 197 ? -9.425 -1.545 4.969 1.00 83.81 197 SER A C 1
ATOM 1583 O O . SER A 1 197 ? -8.799 -1.241 5.978 1.00 83.81 197 SER A O 1
ATOM 1585 N N . GLU A 1 198 ? -10.492 -0.861 4.574 1.00 88.81 198 GLU A N 1
ATOM 1586 C CA . GLU A 1 198 ? -11.053 0.251 5.339 1.00 88.81 198 GLU A CA 1
ATOM 1587 C C . GLU A 1 198 ? -12.572 0.200 5.269 1.00 88.81 198 GLU A C 1
ATOM 1589 O O . GLU A 1 198 ? -13.143 0.049 4.187 1.00 88.81 198 GLU A O 1
ATOM 1594 N N . GLN A 1 199 ? -13.215 0.346 6.423 1.00 88.69 199 GLN A N 1
ATOM 1595 C CA . GLN A 1 199 ? -14.666 0.388 6.533 1.00 88.69 199 GLN A CA 1
ATOM 1596 C C . GLN A 1 199 ? -15.087 1.473 7.526 1.00 88.69 199 GLN A C 1
ATOM 1598 O O . GLN A 1 199 ? -14.431 1.691 8.543 1.00 88.69 199 GLN A O 1
ATOM 1603 N N . GLU A 1 200 ? -16.173 2.181 7.212 1.00 94.69 200 GLU A N 1
ATOM 1604 C CA . GLU A 1 200 ? -16.780 3.177 8.096 1.00 94.69 200 GLU A CA 1
ATOM 1605 C C . GLU A 1 200 ? -17.941 2.560 8.881 1.00 94.69 200 GLU A C 1
ATOM 1607 O O . GLU A 1 200 ? -18.776 1.852 8.319 1.00 94.69 200 GLU A O 1
ATOM 1612 N N . PHE A 1 201 ? -18.003 2.877 10.172 1.00 95.50 201 PHE A N 1
ATOM 1613 C CA . PHE A 1 201 ? -19.005 2.412 11.122 1.00 95.50 201 PHE A CA 1
ATOM 1614 C C . PHE A 1 201 ? -19.671 3.606 11.809 1.00 95.50 201 PHE A C 1
ATOM 1616 O O . PHE A 1 201 ? -19.080 4.682 11.952 1.00 95.50 201 PHE A O 1
ATOM 1623 N N . ASP A 1 202 ? -20.910 3.421 12.265 1.00 95.75 202 ASP A N 1
ATOM 1624 C CA . ASP A 1 202 ? -21.493 4.327 13.255 1.00 95.75 202 ASP A CA 1
ATOM 1625 C C . ASP A 1 202 ? -20.685 4.236 14.552 1.00 95.75 202 ASP A C 1
ATOM 1627 O O . ASP A 1 202 ? -20.436 3.138 15.046 1.00 95.75 202 ASP A O 1
ATOM 1631 N N . ALA A 1 203 ? -20.267 5.382 15.099 1.00 95.00 203 ALA A N 1
ATOM 1632 C CA . ALA A 1 203 ? -19.545 5.453 16.368 1.00 95.00 203 ALA A CA 1
ATOM 1633 C C . ALA A 1 203 ? -20.520 5.221 17.536 1.00 95.00 203 ALA A C 1
ATOM 1635 O O . ALA A 1 203 ? -20.898 6.156 18.240 1.00 95.00 203 ALA A O 1
ATOM 1636 N N . ASP A 1 204 ? -20.959 3.973 17.679 1.00 94.19 204 ASP A N 1
ATOM 1637 C CA . ASP A 1 204 ? -21.947 3.501 18.643 1.00 94.19 204 ASP A CA 1
ATOM 1638 C C . ASP A 1 204 ? -21.466 2.178 19.255 1.00 94.19 204 ASP A C 1
ATOM 1640 O O . ASP A 1 204 ? -21.077 1.256 18.536 1.00 94.19 204 ASP A O 1
ATOM 1644 N N . ALA A 1 205 ? -21.500 2.071 20.583 1.00 92.12 205 ALA A N 1
ATOM 1645 C CA . ALA A 1 205 ? -21.039 0.885 21.297 1.00 92.12 205 ALA A CA 1
ATOM 1646 C C . ALA A 1 205 ? -21.847 -0.374 20.927 1.00 92.12 205 ALA A C 1
ATOM 1648 O O . ALA A 1 205 ? -21.303 -1.476 20.960 1.00 92.12 205 ALA A O 1
ATOM 1649 N N . GLU A 1 206 ? -23.111 -0.235 20.505 1.00 93.50 206 GLU A N 1
ATOM 1650 C CA . GLU A 1 206 ? -23.924 -1.369 20.040 1.00 93.50 206 GLU A CA 1
ATOM 1651 C C . GLU A 1 206 ? -23.407 -1.971 18.717 1.00 93.50 206 GLU A C 1
ATOM 1653 O O . GLU A 1 206 ? -23.638 -3.147 18.423 1.00 93.50 206 GLU A O 1
ATOM 1658 N N . ARG A 1 207 ? -22.651 -1.191 17.933 1.00 92.81 207 ARG A N 1
ATOM 1659 C CA . ARG A 1 207 ? -22.062 -1.593 16.643 1.00 92.81 207 ARG A CA 1
ATOM 1660 C C . ARG A 1 207 ? -20.675 -2.217 16.773 1.00 92.81 207 ARG A C 1
ATOM 1662 O O . ARG A 1 207 ? -20.087 -2.585 15.761 1.00 92.81 207 ARG A O 1
ATOM 1669 N N . LEU A 1 208 ? -20.167 -2.389 17.996 1.00 95.31 208 LEU A N 1
ATOM 1670 C CA . LEU A 1 208 ? -18.855 -2.990 18.253 1.00 95.31 208 LEU A CA 1
ATOM 1671 C C . LEU A 1 208 ? -18.670 -4.337 17.536 1.00 95.31 208 LEU A C 1
ATOM 1673 O O . LEU A 1 208 ? -17.606 -4.584 16.979 1.00 95.31 208 LEU A O 1
ATOM 1677 N N . HIS A 1 209 ? -19.710 -5.173 17.499 1.00 94.94 209 HIS A N 1
ATOM 1678 C CA . HIS A 1 209 ? -19.661 -6.479 16.838 1.00 94.94 209 HIS A CA 1
ATOM 1679 C C . HIS A 1 209 ? -19.288 -6.384 15.348 1.00 94.94 209 HIS A C 1
ATOM 1681 O O . HIS A 1 209 ? -18.504 -7.194 14.873 1.00 94.94 209 HIS A O 1
ATOM 1687 N N . GLU A 1 210 ? -19.763 -5.361 14.629 1.00 96.38 210 GLU A N 1
ATOM 1688 C CA . GLU A 1 210 ? -19.433 -5.163 13.211 1.00 96.38 210 GLU A CA 1
ATOM 1689 C C . GLU A 1 210 ? -17.953 -4.817 13.018 1.00 96.38 210 GLU A C 1
ATOM 1691 O O . GLU A 1 210 ? -17.326 -5.254 12.053 1.00 96.38 210 GLU A O 1
ATOM 1696 N N . VAL A 1 211 ? -17.385 -4.048 13.951 1.00 95.81 211 VAL A N 1
ATOM 1697 C CA . VAL A 1 211 ? -15.956 -3.719 13.957 1.00 95.81 211 VAL A CA 1
ATOM 1698 C C . VAL A 1 211 ? -15.130 -4.961 14.262 1.00 95.81 211 VAL A C 1
ATOM 1700 O O . VAL A 1 211 ? -14.156 -5.224 13.561 1.00 95.81 211 VAL A O 1
ATOM 1703 N N . THR A 1 212 ? -15.517 -5.742 15.272 1.00 94.25 212 THR A N 1
ATOM 1704 C CA . THR A 1 212 ? -14.834 -6.994 15.615 1.00 94.25 212 THR A CA 1
ATOM 1705 C C . THR A 1 212 ? -14.863 -7.977 14.447 1.00 94.25 212 THR A C 1
ATOM 1707 O O . THR A 1 212 ? -13.807 -8.480 14.075 1.00 94.25 212 THR A O 1
ATOM 1710 N N . ASP A 1 213 ? -16.018 -8.173 13.805 1.00 94.25 213 ASP A N 1
ATOM 1711 C CA . ASP A 1 213 ? -16.164 -9.058 12.643 1.00 94.25 213 ASP A CA 1
ATOM 1712 C C . ASP A 1 213 ? -15.284 -8.607 11.464 1.00 94.25 213 ASP A C 1
ATOM 1714 O O . ASP A 1 213 ? -14.647 -9.426 10.797 1.00 94.25 213 ASP A O 1
ATOM 1718 N N . PHE A 1 214 ? -15.206 -7.296 11.217 1.00 94.62 214 PHE A N 1
ATOM 1719 C CA . PHE A 1 214 ? -14.339 -6.725 10.185 1.00 94.62 214 PHE A CA 1
ATOM 1720 C C . PHE A 1 214 ? -12.850 -6.963 10.478 1.00 94.62 214 PHE A C 1
ATOM 1722 O O . PHE A 1 214 ? -12.095 -7.364 9.586 1.00 94.62 214 PHE A O 1
ATOM 1729 N N . VAL A 1 215 ? -12.430 -6.752 11.729 1.00 95.31 215 VAL A N 1
ATOM 1730 C CA . VAL A 1 215 ? -11.055 -7.003 12.178 1.00 95.31 215 VAL A CA 1
ATOM 1731 C C . VAL A 1 215 ? -10.715 -8.487 12.081 1.00 95.31 215 VAL A C 1
ATOM 1733 O O . VAL A 1 215 ? -9.695 -8.838 11.488 1.00 95.31 215 VAL A O 1
ATOM 1736 N N . ASP A 1 216 ? -11.571 -9.366 12.594 1.00 93.56 216 ASP A N 1
ATOM 1737 C CA . ASP A 1 216 ? -11.338 -10.808 12.577 1.00 93.56 216 ASP A CA 1
ATOM 1738 C C . ASP A 1 216 ? -11.286 -11.364 11.152 1.00 93.56 216 ASP A C 1
ATOM 1740 O O . ASP A 1 216 ? -10.368 -12.122 10.836 1.00 93.56 216 ASP A O 1
ATOM 1744 N N . GLY A 1 217 ? -12.180 -10.924 10.260 1.00 89.88 217 GLY A N 1
ATOM 1745 C CA . GLY A 1 217 ? -12.163 -11.335 8.855 1.00 89.88 217 GLY A CA 1
ATOM 1746 C C . GLY A 1 217 ? -10.866 -10.952 8.131 1.00 89.88 217 GLY A C 1
ATOM 1747 O O . GLY A 1 217 ? -10.330 -11.739 7.348 1.00 89.88 217 GLY A O 1
ATOM 1748 N N . PHE A 1 218 ? -10.307 -9.774 8.426 1.00 89.56 218 PHE A N 1
ATOM 1749 C CA . PHE A 1 218 ? -8.997 -9.376 7.905 1.00 89.56 218 PHE A CA 1
ATOM 1750 C C . PHE A 1 218 ? -7.865 -10.239 8.481 1.00 89.56 218 PHE A C 1
ATOM 1752 O O . PHE A 1 218 ? -6.987 -10.687 7.743 1.00 89.56 218 PHE A O 1
ATOM 1759 N N . LEU A 1 219 ? -7.888 -10.499 9.793 1.00 92.19 219 LEU A N 1
ATOM 1760 C CA . LEU A 1 219 ? -6.875 -11.300 10.486 1.00 92.19 219 LEU A CA 1
ATOM 1761 C C . LEU A 1 219 ? -6.898 -12.783 10.087 1.00 92.19 219 LEU A C 1
ATOM 1763 O O . LEU A 1 219 ? -5.853 -13.439 10.127 1.00 92.19 219 LEU A O 1
ATOM 1767 N N . ASP A 1 220 ? -8.064 -13.307 9.708 1.00 88.00 220 ASP A N 1
ATOM 1768 C CA . ASP A 1 220 ? -8.218 -14.618 9.074 1.00 88.00 220 ASP A CA 1
ATOM 1769 C C . ASP A 1 220 ? -7.520 -14.660 7.717 1.00 88.00 220 ASP A C 1
ATOM 1771 O O . ASP A 1 220 ? -6.732 -15.568 7.465 1.00 88.00 220 ASP A O 1
ATOM 1775 N N . GLY A 1 221 ? -7.737 -13.644 6.876 1.00 81.75 221 GLY A N 1
ATOM 1776 C CA . GLY A 1 221 ? -7.161 -13.571 5.530 1.00 81.75 221 GLY A CA 1
ATOM 1777 C C . GLY A 1 221 ? -5.630 -13.531 5.480 1.00 81.75 221 GLY A C 1
ATOM 1778 O O . GLY A 1 221 ? -5.051 -13.787 4.427 1.00 81.75 221 GLY A O 1
ATOM 1779 N N . ILE A 1 222 ? -4.973 -13.231 6.602 1.00 83.62 222 ILE A N 1
ATOM 1780 C CA . ILE A 1 222 ? -3.511 -13.170 6.712 1.00 83.62 222 ILE A CA 1
ATOM 1781 C C . ILE A 1 222 ? -2.929 -14.256 7.623 1.00 83.62 222 ILE A C 1
ATOM 1783 O O . ILE A 1 222 ? -1.766 -14.144 8.004 1.00 83.62 222 ILE A O 1
ATOM 1787 N N . ASP A 1 223 ? -3.695 -15.269 8.033 1.00 85.75 223 ASP A N 1
ATOM 1788 C CA . ASP A 1 223 ? -3.245 -16.332 8.946 1.00 85.75 223 ASP A CA 1
ATOM 1789 C C . ASP A 1 223 ? -2.616 -15.789 10.251 1.00 85.75 223 ASP A C 1
ATOM 1791 O O . ASP A 1 223 ? -1.488 -16.140 10.627 1.00 85.75 223 ASP A O 1
ATOM 1795 N N . CYS A 1 224 ? -3.301 -14.861 10.929 1.00 90.94 224 CYS A N 1
ATOM 1796 C CA . CYS A 1 224 ? -2.834 -14.302 12.201 1.00 90.94 224 CYS A CA 1
ATOM 1797 C C . CYS A 1 224 ? -2.981 -15.322 13.359 1.00 90.94 224 CYS A C 1
ATOM 1799 O O . CYS A 1 224 ? -4.083 -15.845 13.566 1.00 90.94 224 CYS A O 1
ATOM 1801 N N . PRO A 1 225 ? -1.927 -15.592 14.162 1.00 94.69 225 PRO A N 1
ATOM 1802 C CA . PRO A 1 225 ? -1.995 -16.504 15.302 1.00 94.69 225 PRO A CA 1
ATOM 1803 C C . PRO A 1 225 ? -3.043 -16.085 16.338 1.00 94.69 225 PRO A C 1
ATOM 1805 O O . PRO A 1 225 ? -3.111 -14.923 16.735 1.00 94.69 225 PRO A O 1
ATOM 1808 N N . MET A 1 226 ? -3.781 -17.060 16.879 1.00 93.88 226 MET A N 1
ATOM 1809 C CA . MET A 1 226 ? -4.888 -16.837 17.825 1.00 93.88 226 MET A CA 1
ATOM 1810 C C . MET A 1 226 ? -4.527 -15.923 19.008 1.00 93.88 226 MET A C 1
ATOM 1812 O O . MET A 1 226 ? -5.307 -15.058 19.393 1.00 93.88 226 MET A O 1
ATOM 1816 N N . LYS A 1 227 ? -3.321 -16.073 19.575 1.00 95.38 227 LYS A N 1
ATOM 1817 C CA . LYS A 1 227 ? -2.855 -15.227 20.685 1.00 95.38 227 LYS A CA 1
ATOM 1818 C C . LYS A 1 227 ? -2.759 -13.751 20.284 1.00 95.38 227 LYS A C 1
ATOM 1820 O O . LYS A 1 227 ? -3.175 -12.888 21.052 1.00 95.38 227 LYS A O 1
ATOM 1825 N N . ILE A 1 228 ? -2.201 -13.476 19.105 1.00 95.75 228 ILE A N 1
ATOM 1826 C CA . ILE A 1 228 ? -2.048 -12.117 18.576 1.00 95.75 228 ILE A CA 1
ATOM 1827 C C . ILE A 1 228 ? -3.416 -11.553 18.180 1.00 95.75 228 ILE A C 1
ATOM 1829 O O . ILE A 1 228 ? -3.709 -10.400 18.477 1.00 95.75 228 ILE A O 1
ATOM 1833 N N . ARG A 1 229 ? -4.297 -12.385 17.613 1.00 95.88 229 ARG A N 1
ATOM 1834 C CA . ARG A 1 229 ? -5.685 -12.012 17.316 1.00 95.88 229 ARG A CA 1
ATOM 1835 C C . ARG A 1 229 ? -6.446 -11.550 18.558 1.00 95.88 229 ARG A C 1
ATOM 1837 O O . ARG A 1 229 ? -7.005 -10.464 18.550 1.00 95.88 229 ARG A O 1
ATOM 1844 N N . MET A 1 230 ? -6.406 -12.322 19.646 1.00 93.75 230 MET A N 1
ATOM 1845 C CA . MET A 1 230 ? -7.054 -11.942 20.912 1.00 93.75 230 MET A CA 1
ATOM 1846 C C . MET A 1 230 ? -6.502 -10.626 21.473 1.00 93.75 230 MET A C 1
ATOM 1848 O O . MET A 1 230 ? -7.250 -9.803 21.989 1.00 93.75 230 MET A O 1
ATOM 1852 N N . GLN A 1 231 ? -5.189 -10.421 21.363 1.00 96.19 231 GLN A N 1
ATOM 1853 C CA . GLN A 1 231 ? -4.533 -9.176 21.756 1.00 96.19 231 GLN A CA 1
ATOM 1854 C C . GLN A 1 231 ? -5.050 -7.979 20.947 1.00 96.19 231 GLN A C 1
ATOM 1856 O O . GLN A 1 231 ? -5.440 -6.964 21.524 1.00 96.19 231 GLN A O 1
ATOM 1861 N N . ILE A 1 232 ? -5.094 -8.124 19.624 1.00 96.38 232 ILE A N 1
ATOM 1862 C CA . ILE A 1 232 ? -5.631 -7.115 18.715 1.00 96.38 232 ILE A CA 1
ATOM 1863 C C . ILE A 1 232 ? -7.101 -6.816 19.029 1.00 96.38 232 ILE A C 1
ATOM 1865 O O . ILE A 1 232 ? -7.457 -5.647 19.130 1.00 96.38 232 ILE A O 1
ATOM 1869 N N . ALA A 1 233 ? -7.931 -7.843 19.228 1.00 94.19 233 ALA A N 1
ATOM 1870 C CA . ALA A 1 233 ? -9.355 -7.681 19.509 1.00 94.19 233 ALA A CA 1
ATOM 1871 C C . ALA A 1 233 ? -9.597 -6.830 20.767 1.00 94.19 233 ALA A C 1
ATOM 1873 O O . ALA A 1 233 ? -10.367 -5.877 20.716 1.00 94.19 233 ALA A O 1
ATOM 1874 N N . VAL A 1 234 ? -8.869 -7.104 21.857 1.00 94.25 234 VAL A N 1
ATOM 1875 C CA . VAL A 1 234 ? -8.965 -6.323 23.104 1.00 94.25 234 VAL A CA 1
ATOM 1876 C C . VAL A 1 234 ? -8.568 -4.860 22.889 1.00 94.25 234 VAL A C 1
ATOM 1878 O O . VAL A 1 234 ? -9.241 -3.958 23.383 1.00 94.25 234 VAL A O 1
ATOM 1881 N N . ALA A 1 235 ? -7.479 -4.607 22.159 1.00 95.50 235 ALA A N 1
ATOM 1882 C CA . ALA A 1 235 ? -7.038 -3.245 21.861 1.00 95.50 235 ALA A CA 1
ATOM 1883 C C . ALA A 1 235 ? -8.050 -2.505 20.965 1.00 95.50 235 ALA A C 1
ATOM 1885 O O . ALA A 1 235 ? -8.396 -1.359 21.236 1.00 95.50 235 ALA A O 1
ATOM 1886 N N . ALA A 1 236 ? -8.553 -3.163 19.921 1.00 95.69 236 ALA A N 1
ATOM 1887 C CA . ALA A 1 236 ? -9.532 -2.602 18.995 1.00 95.69 236 ALA A CA 1
ATOM 1888 C C . ALA A 1 236 ? -10.865 -2.268 19.687 1.00 95.69 236 ALA A C 1
ATOM 1890 O O . ALA A 1 236 ? -11.396 -1.176 19.486 1.00 95.69 236 ALA A O 1
ATOM 1891 N N . GLU A 1 237 ? -11.368 -3.173 20.531 1.00 94.69 237 GLU A N 1
ATOM 1892 C CA . GLU A 1 237 ? -12.590 -2.977 21.316 1.00 94.69 237 GLU A CA 1
ATOM 1893 C C . GLU A 1 237 ? -12.488 -1.740 22.207 1.00 94.69 237 GLU A C 1
ATOM 1895 O O . GLU A 1 237 ? -13.350 -0.864 22.163 1.00 94.69 237 GLU A O 1
ATOM 1900 N N . GLU A 1 238 ? -11.400 -1.626 22.964 1.00 94.00 238 GLU A N 1
ATOM 1901 C CA . GLU A 1 238 ? -11.195 -0.499 23.864 1.00 94.00 238 GLU A CA 1
ATOM 1902 C C . GLU A 1 238 ? -11.168 0.842 23.121 1.00 94.00 238 GLU A C 1
ATOM 1904 O O . GLU A 1 238 ? -11.772 1.822 23.565 1.00 94.00 238 GLU A O 1
ATOM 1909 N N . ILE A 1 239 ? -10.454 0.914 21.996 1.00 95.12 239 ILE A N 1
ATOM 1910 C CA . ILE A 1 239 ? -10.372 2.153 21.221 1.00 95.12 239 ILE A CA 1
ATOM 1911 C C . ILE A 1 239 ? -11.734 2.508 20.630 1.00 95.12 239 ILE A C 1
ATOM 1913 O O . ILE A 1 239 ? -12.163 3.658 20.746 1.00 95.12 239 ILE A O 1
ATOM 1917 N N . PHE A 1 240 ? -12.449 1.538 20.063 1.00 95.56 240 PHE A N 1
ATOM 1918 C CA . PHE A 1 240 ? -13.759 1.794 19.479 1.00 95.56 240 PHE A CA 1
ATOM 1919 C C . PHE A 1 240 ? -14.794 2.228 20.526 1.00 95.56 240 PHE A C 1
ATOM 1921 O O . PHE A 1 240 ? -15.501 3.214 20.315 1.00 95.56 240 PHE A O 1
ATOM 1928 N N . ILE A 1 241 ? -14.838 1.563 21.688 1.00 93.19 241 ILE A N 1
ATOM 1929 C CA . ILE A 1 241 ? -15.712 1.941 22.810 1.00 93.19 241 ILE A CA 1
ATOM 1930 C C . ILE A 1 241 ? -15.396 3.364 23.285 1.00 93.19 241 ILE A C 1
ATOM 1932 O O . ILE A 1 241 ? -16.313 4.143 23.558 1.00 93.19 241 ILE A O 1
ATOM 1936 N N . ASN A 1 242 ? -14.113 3.730 23.364 1.00 91.88 242 ASN A N 1
ATOM 1937 C CA . ASN A 1 242 ? -13.720 5.086 23.738 1.00 91.88 242 ASN A CA 1
ATOM 1938 C C . ASN A 1 242 ? -14.218 6.127 22.722 1.00 91.88 242 ASN A C 1
ATOM 1940 O O . ASN A 1 242 ? -14.728 7.176 23.123 1.00 91.88 242 ASN A O 1
ATOM 1944 N N . ILE A 1 243 ? -14.128 5.836 21.423 1.00 93.94 243 ILE A N 1
ATOM 1945 C CA . ILE A 1 243 ? -14.651 6.723 20.376 1.00 93.94 243 ILE A CA 1
ATOM 1946 C C . ILE A 1 243 ? -16.173 6.856 20.503 1.00 93.94 243 ILE A C 1
ATOM 1948 O O . ILE A 1 243 ? -16.685 7.974 20.592 1.00 93.94 243 ILE A O 1
ATOM 1952 N N . ALA A 1 244 ? -16.891 5.734 20.578 1.00 93.06 244 ALA A N 1
ATOM 1953 C CA . ALA A 1 244 ? -18.349 5.710 20.651 1.00 93.06 244 ALA A CA 1
ATOM 1954 C C . ALA A 1 244 ? -18.899 6.467 21.872 1.00 93.06 244 ALA A C 1
ATOM 1956 O O . ALA A 1 244 ? -19.845 7.243 21.754 1.00 93.06 244 ALA A O 1
ATOM 1957 N N . ASN A 1 245 ? -18.278 6.298 23.043 1.00 90.44 245 ASN A N 1
ATOM 1958 C CA . ASN A 1 245 ? -18.780 6.892 24.282 1.00 90.44 245 ASN A CA 1
ATOM 1959 C C . ASN A 1 245 ? -18.378 8.360 24.477 1.00 90.44 245 ASN A C 1
ATOM 1961 O O . ASN A 1 245 ? -19.109 9.110 25.130 1.00 90.44 245 ASN A O 1
ATOM 1965 N N . TYR A 1 246 ? -17.215 8.779 23.962 1.00 89.38 246 TYR A N 1
ATOM 1966 C CA . TYR A 1 246 ? -16.624 10.069 24.337 1.00 89.38 246 TYR A CA 1
ATOM 1967 C C . TYR A 1 246 ? -16.365 11.025 23.171 1.00 89.38 246 TYR A C 1
ATOM 1969 O O . TYR A 1 246 ? -16.420 12.238 23.385 1.00 89.38 246 TYR A O 1
ATOM 1977 N N . ALA A 1 247 ? -16.095 10.537 21.955 1.00 90.31 247 ALA A N 1
ATOM 1978 C CA . ALA A 1 247 ? -15.631 11.402 20.867 1.00 90.31 247 ALA A CA 1
ATOM 1979 C C . ALA A 1 247 ? -16.728 12.348 20.347 1.00 90.31 247 ALA A C 1
ATOM 1981 O O . ALA A 1 247 ? -16.433 13.483 19.968 1.00 90.31 247 ALA A O 1
ATOM 1982 N N . TYR A 1 248 ? -17.994 11.915 20.380 1.00 90.31 248 TYR A N 1
ATOM 1983 C CA . TYR A 1 248 ? -19.115 12.629 19.752 1.00 90.31 248 TYR A CA 1
ATOM 1984 C C . TYR A 1 248 ? -20.209 13.117 20.708 1.00 90.31 248 TYR A C 1
ATOM 1986 O O . TYR A 1 248 ? -21.123 13.834 20.282 1.00 90.31 248 TYR A O 1
ATOM 1994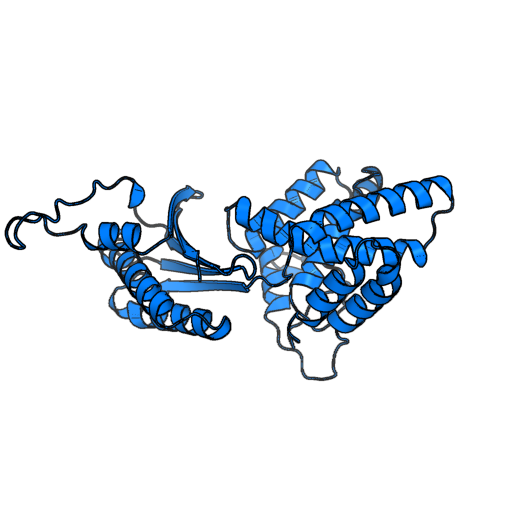 N N . ALA A 1 249 ? -20.111 12.788 22.000 1.00 83.12 249 ALA A N 1
ATOM 1995 C CA . ALA A 1 249 ? -21.151 13.077 22.981 1.00 83.12 249 ALA A CA 1
ATOM 1996 C C . ALA A 1 249 ? -21.587 14.564 22.968 1.00 83.12 249 ALA A C 1
ATOM 1998 O O . ALA A 1 249 ? -20.739 15.463 22.966 1.00 83.12 249 ALA A O 1
ATOM 1999 N N . PRO A 1 250 ? -22.904 14.861 22.985 1.00 81.62 250 PRO A N 1
ATOM 2000 C CA . PRO A 1 250 ? -24.034 13.940 23.171 1.00 81.62 250 PRO A CA 1
ATOM 2001 C C . PRO A 1 250 ? -24.629 13.373 21.863 1.00 81.62 250 PRO A C 1
ATOM 2003 O O . PRO A 1 250 ? -25.747 12.866 21.886 1.00 81.62 250 PRO A O 1
ATOM 2006 N N . ARG A 1 251 ? -23.966 13.529 20.711 1.00 84.12 251 ARG A N 1
ATOM 2007 C CA . ARG A 1 251 ? -24.435 12.994 19.420 1.00 84.12 251 ARG A CA 1
ATOM 2008 C C . ARG A 1 251 ? -23.634 11.749 19.044 1.00 84.12 251 ARG A C 1
ATOM 2010 O O . ARG A 1 251 ? -22.570 11.512 19.601 1.00 84.12 251 ARG A O 1
ATOM 2017 N N . ASN A 1 252 ? -24.120 11.008 18.055 1.00 83.56 252 ASN A N 1
ATOM 2018 C CA . ASN A 1 252 ? -23.331 9.958 17.418 1.00 83.56 252 ASN A CA 1
ATOM 2019 C C . ASN A 1 252 ? -22.552 10.546 16.237 1.00 83.56 252 ASN A C 1
ATOM 2021 O O . ASN A 1 252 ? -22.975 11.528 15.617 1.00 83.56 252 ASN A O 1
ATOM 2025 N N . GLY A 1 253 ? -21.409 9.936 15.947 1.00 92.12 253 GLY A N 1
ATOM 2026 C CA . GLY A 1 253 ? -20.580 10.246 14.789 1.00 92.12 253 GLY A CA 1
ATOM 2027 C C . GLY A 1 253 ? -20.285 9.005 13.961 1.00 92.12 253 GLY A C 1
ATOM 2028 O O . GLY A 1 253 ? -20.991 8.002 14.043 1.00 92.12 253 GLY A O 1
ATOM 2029 N N . LYS A 1 254 ? -19.224 9.083 13.164 1.00 94.81 254 LYS A N 1
ATOM 2030 C CA . LYS A 1 254 ? -18.735 7.992 12.320 1.00 94.81 254 LYS A CA 1
ATOM 2031 C C . LYS A 1 254 ? -17.277 7.724 12.650 1.00 94.81 254 LYS A C 1
ATOM 2033 O O . LYS A 1 254 ? -16.524 8.672 12.846 1.00 94.81 254 LYS A O 1
ATOM 2038 N N . ALA A 1 255 ? -16.883 6.461 12.666 1.00 95.56 255 ALA A N 1
ATOM 2039 C CA . ALA A 1 255 ? -15.491 6.066 12.811 1.00 95.56 255 ALA A CA 1
ATOM 2040 C C . ALA A 1 255 ? -15.111 5.135 11.662 1.00 95.56 255 ALA A C 1
ATOM 2042 O O . ALA A 1 255 ? -15.819 4.168 11.384 1.00 95.56 255 ALA A O 1
ATOM 2043 N N . SER A 1 256 ? -14.002 5.417 10.989 1.00 94.50 256 SER A N 1
ATOM 2044 C CA . SER A 1 256 ? -13.417 4.503 10.013 1.00 94.50 256 SER A CA 1
ATOM 2045 C C . SER A 1 256 ? -12.377 3.633 10.707 1.00 94.50 256 SER A C 1
ATOM 2047 O O . SER A 1 256 ? -11.524 4.142 11.436 1.00 94.50 256 SER A O 1
ATOM 2049 N N . VAL A 1 257 ? -12.451 2.325 10.481 1.00 95.19 257 VAL A N 1
ATOM 2050 C CA . VAL A 1 257 ? -11.440 1.362 10.920 1.00 95.19 257 VAL A CA 1
ATOM 2051 C C . VAL A 1 257 ? -10.681 0.915 9.689 1.00 95.19 257 VAL A C 1
ATOM 2053 O O . VAL A 1 257 ? -11.271 0.402 8.735 1.00 95.19 257 VAL A O 1
ATOM 2056 N N . ARG A 1 258 ? -9.371 1.131 9.706 1.00 91.50 258 ARG A N 1
ATOM 2057 C CA . ARG A 1 258 ? -8.459 0.698 8.656 1.00 91.50 258 ARG A CA 1
ATOM 2058 C C . ARG A 1 258 ? -7.541 -0.391 9.176 1.00 91.50 258 ARG A C 1
ATOM 2060 O O . ARG A 1 258 ? -7.029 -0.300 10.287 1.00 91.50 258 ARG A O 1
ATOM 2067 N N . LEU A 1 259 ? -7.345 -1.405 8.349 1.00 91.12 259 LEU A N 1
ATOM 2068 C CA . LEU A 1 259 ? -6.528 -2.571 8.616 1.00 91.12 259 LEU A CA 1
ATOM 2069 C C . LEU A 1 259 ? -5.519 -2.736 7.504 1.00 91.12 259 LEU A C 1
ATOM 2071 O O . LEU A 1 259 ? -5.861 -2.702 6.322 1.00 91.12 259 LEU A O 1
ATOM 2075 N N . GLU A 1 260 ? -4.276 -2.931 7.899 1.00 87.62 260 GLU A N 1
ATOM 2076 C CA . GLU A 1 260 ? -3.160 -3.057 6.988 1.00 87.62 260 GLU A CA 1
ATOM 2077 C C . GLU A 1 260 ? -2.282 -4.217 7.438 1.00 87.62 260 GLU A C 1
ATOM 2079 O O . GLU A 1 260 ? -2.101 -4.434 8.637 1.00 87.62 260 GLU A O 1
ATOM 2084 N N . SER A 1 261 ? -1.720 -4.968 6.494 1.00 86.38 261 SER A N 1
ATOM 2085 C CA . SER A 1 261 ? -0.759 -6.017 6.825 1.00 86.38 261 SER A CA 1
ATOM 2086 C C . SER A 1 261 ? 0.481 -5.953 5.956 1.00 86.38 261 SER A C 1
ATOM 2088 O O . SER A 1 261 ? 0.403 -5.869 4.725 1.00 86.38 261 SER A O 1
ATOM 2090 N N . GLU A 1 262 ? 1.622 -6.115 6.606 1.00 80.31 262 GLU A N 1
ATOM 2091 C CA . GLU A 1 262 ? 2.904 -6.376 5.971 1.00 80.31 262 GLU A CA 1
ATOM 2092 C C . GLU A 1 262 ? 3.277 -7.847 6.155 1.00 80.31 262 GLU A C 1
ATOM 2094 O O . GLU A 1 262 ? 2.924 -8.454 7.163 1.00 80.31 262 GLU A O 1
ATOM 2099 N N . MET A 1 263 ? 4.002 -8.416 5.188 1.00 77.31 263 MET A N 1
ATOM 2100 C CA . MET A 1 263 ? 4.439 -9.819 5.223 1.00 77.31 263 MET A CA 1
ATOM 2101 C C . MET A 1 263 ? 5.928 -9.996 5.559 1.00 77.31 263 MET A C 1
ATOM 2103 O O . MET A 1 263 ? 6.348 -11.118 5.826 1.00 77.31 263 MET A O 1
ATOM 2107 N N . SER A 1 264 ? 6.732 -8.924 5.568 1.00 69.44 264 SER A N 1
ATOM 2108 C CA . SER A 1 264 ? 8.137 -8.985 6.002 1.00 69.44 264 SER A CA 1
ATOM 2109 C C . SER A 1 264 ? 8.624 -7.646 6.590 1.00 69.44 264 SER A C 1
ATOM 2111 O O . SER A 1 264 ? 8.823 -6.701 5.819 1.00 69.44 264 SER A O 1
ATOM 2113 N N . PRO A 1 265 ? 8.836 -7.562 7.924 1.00 78.62 265 PRO A N 1
ATOM 2114 C CA . PRO A 1 265 ? 8.363 -8.530 8.923 1.00 78.62 265 PRO A CA 1
ATOM 2115 C C . PRO A 1 265 ? 6.829 -8.616 8.909 1.00 78.62 265 PRO A C 1
ATOM 2117 O O . PRO A 1 265 ? 6.151 -7.658 8.535 1.00 78.62 265 PRO A O 1
ATOM 2120 N N . LYS A 1 266 ? 6.272 -9.772 9.286 1.00 85.50 266 LYS A N 1
ATOM 2121 C CA . LYS A 1 266 ? 4.818 -9.938 9.311 1.00 85.50 266 LYS A CA 1
ATOM 2122 C C . LYS A 1 266 ? 4.227 -9.077 10.428 1.00 85.50 266 LYS A C 1
ATOM 2124 O O . LYS A 1 266 ? 4.607 -9.221 11.588 1.00 85.50 266 LYS A O 1
ATOM 2129 N N . SER A 1 267 ? 3.327 -8.162 10.092 1.00 90.75 267 SER A N 1
ATOM 2130 C CA . SER A 1 267 ? 2.704 -7.269 11.075 1.00 90.75 267 SER A CA 1
ATOM 2131 C C . SER A 1 267 ? 1.341 -6.787 10.615 1.00 90.75 267 SER A C 1
ATOM 2133 O O . SER A 1 267 ? 1.089 -6.731 9.412 1.00 90.75 267 SER A O 1
ATOM 2135 N N . VAL A 1 268 ? 0.507 -6.384 11.569 1.00 92.31 268 VAL A N 1
ATOM 2136 C CA . VAL A 1 268 ? -0.782 -5.733 11.328 1.00 92.31 268 VAL A CA 1
ATOM 2137 C C . VAL A 1 268 ? -0.762 -4.336 11.916 1.00 92.31 268 VAL A C 1
ATOM 2139 O O . VAL A 1 268 ? -0.369 -4.155 13.070 1.00 92.31 268 VAL A O 1
ATOM 2142 N N . THR A 1 269 ? -1.224 -3.375 11.130 1.00 92.75 269 THR A N 1
ATOM 2143 C CA . THR A 1 269 ? -1.490 -2.008 11.562 1.00 92.75 269 THR A CA 1
ATOM 2144 C C . THR A 1 269 ? -2.996 -1.774 11.544 1.00 92.75 269 THR A C 1
ATOM 2146 O O . THR A 1 269 ? -3.688 -2.170 10.607 1.00 92.75 269 THR A O 1
ATOM 2149 N N . ILE A 1 270 ? -3.507 -1.163 12.608 1.00 95.12 270 ILE A N 1
ATOM 2150 C CA . ILE A 1 270 ? -4.923 -0.859 12.805 1.00 95.12 270 ILE A CA 1
ATOM 2151 C C . ILE A 1 270 ? -5.027 0.627 13.086 1.00 95.12 270 ILE A C 1
ATOM 2153 O O . ILE A 1 270 ? -4.445 1.104 14.062 1.00 95.12 270 ILE A O 1
ATOM 2157 N N . SER A 1 271 ? -5.779 1.343 12.262 1.00 94.94 271 SER A N 1
ATOM 2158 C CA . SER A 1 271 ? -6.025 2.767 12.455 1.00 94.94 271 SER A CA 1
ATOM 2159 C C . SER A 1 271 ? -7.503 3.025 12.699 1.00 94.94 271 SER A C 1
ATOM 2161 O O . SER A 1 271 ? -8.352 2.619 11.908 1.00 94.94 271 SER A O 1
ATOM 2163 N N . PHE A 1 272 ? -7.797 3.734 13.784 1.00 95.88 272 PHE A N 1
ATOM 2164 C CA . PHE A 1 272 ? -9.115 4.288 14.066 1.00 95.88 272 PHE A CA 1
ATOM 2165 C C . PHE A 1 272 ? -9.117 5.768 13.711 1.00 95.88 272 PHE A C 1
ATOM 2167 O O . PHE A 1 272 ? -8.264 6.526 14.181 1.00 95.88 272 PHE A O 1
ATOM 2174 N N . ILE A 1 273 ? -10.058 6.157 12.855 1.00 95.19 273 ILE A N 1
ATOM 2175 C CA . ILE A 1 273 ? -10.133 7.492 12.272 1.00 95.19 273 ILE A CA 1
ATOM 2176 C C . ILE A 1 273 ? -11.515 8.072 12.555 1.00 95.19 273 ILE A C 1
ATOM 2178 O O . ILE A 1 273 ? -12.518 7.564 12.055 1.00 95.19 273 ILE A O 1
ATOM 2182 N N . ASP A 1 274 ? -11.578 9.161 13.313 1.00 96.06 274 ASP A N 1
ATOM 2183 C CA . ASP A 1 274 ? -12.838 9.807 13.681 1.00 96.06 274 ASP A CA 1
ATOM 2184 C C . ASP A 1 274 ? -12.729 11.338 13.618 1.00 96.06 274 ASP A C 1
ATOM 2186 O O . ASP A 1 274 ? -11.666 11.922 13.780 1.00 96.06 274 ASP A O 1
ATOM 2190 N N . GLY A 1 275 ? -13.841 12.004 13.335 1.00 94.81 275 GLY A N 1
ATOM 2191 C CA . GLY A 1 275 ? -13.993 13.466 13.367 1.00 94.81 275 GLY A CA 1
ATOM 2192 C C . GLY A 1 275 ? -14.556 14.014 14.685 1.00 94.81 275 GLY A C 1
ATOM 2193 O O . GLY A 1 275 ? -15.223 15.049 14.670 1.00 94.81 275 GLY A O 1
ATOM 2194 N N . GLY A 1 276 ? -14.416 13.281 15.789 1.00 94.06 276 GLY A N 1
ATOM 2195 C CA . GLY A 1 276 ? -14.879 13.691 17.107 1.00 94.06 276 GLY A CA 1
ATOM 2196 C C . GLY A 1 276 ? -13.956 14.714 17.767 1.00 94.06 276 GLY A C 1
ATOM 2197 O O . GLY A 1 276 ? -13.073 15.309 17.146 1.00 94.06 276 GLY A O 1
ATOM 2198 N N . LYS A 1 277 ? -14.168 14.958 19.062 1.00 94.00 277 LYS A N 1
ATOM 2199 C CA . LYS A 1 277 ? -13.318 15.864 19.842 1.00 94.00 277 LYS A CA 1
ATOM 2200 C C . LYS A 1 277 ? -11.863 15.357 19.826 1.00 94.00 277 LYS A C 1
ATOM 2202 O O . LYS A 1 277 ? -11.660 14.181 20.122 1.00 94.00 277 LYS A O 1
ATOM 2207 N N . PRO A 1 278 ? -10.861 16.226 19.566 1.00 94.19 278 PRO A N 1
ATOM 2208 C CA . PRO A 1 278 ? -9.457 15.840 19.626 1.00 94.19 278 PRO A CA 1
ATOM 2209 C C . PRO A 1 278 ? -9.106 15.195 20.968 1.00 94.19 278 PRO A C 1
ATOM 2211 O O . PRO A 1 278 ? -9.336 15.804 22.022 1.00 94.19 278 PRO A O 1
ATOM 2214 N N . PHE A 1 279 ? -8.551 13.987 20.937 1.00 89.62 279 PHE A N 1
ATOM 2215 C CA . PHE A 1 279 ? -8.147 13.264 22.139 1.00 89.62 279 PHE A CA 1
ATOM 2216 C C . PHE A 1 279 ? -6.959 12.358 21.836 1.00 89.62 279 PHE A C 1
ATOM 2218 O O . PHE A 1 279 ? -7.092 11.424 21.059 1.00 89.62 279 PHE A O 1
ATOM 2225 N N . ASP A 1 280 ? -5.824 12.623 22.486 1.00 91.06 280 ASP A N 1
ATOM 2226 C CA . ASP A 1 280 ? -4.600 11.831 22.358 1.00 91.06 280 ASP A CA 1
ATOM 2227 C C . ASP A 1 280 ? -4.513 10.779 23.487 1.00 91.06 280 ASP A C 1
ATOM 2229 O O . ASP A 1 280 ? -4.189 11.126 24.632 1.00 91.06 280 ASP A O 1
ATOM 2233 N N . PRO A 1 281 ? -4.760 9.482 23.209 1.00 86.75 281 PRO A N 1
ATOM 2234 C CA . PRO A 1 281 ? -4.647 8.421 24.208 1.00 86.75 281 PRO A CA 1
ATOM 2235 C C . PRO A 1 281 ? -3.191 8.160 24.620 1.00 86.75 281 PRO A C 1
ATOM 2237 O O . PRO A 1 281 ? -2.930 7.653 25.716 1.00 86.75 281 PRO A O 1
ATOM 2240 N N . THR A 1 282 ? -2.224 8.504 23.764 1.00 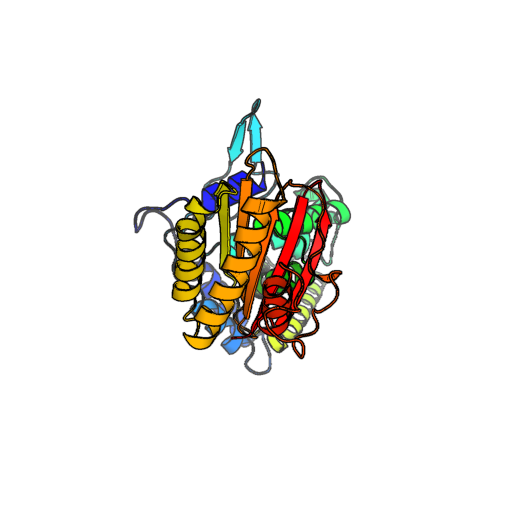87.44 282 THR A N 1
ATOM 2241 C CA . THR A 1 282 ? -0.795 8.268 24.001 1.00 87.44 282 THR A CA 1
ATOM 2242 C C . THR A 1 282 ? -0.240 9.209 25.065 1.00 87.44 282 THR A C 1
ATOM 2244 O O . THR A 1 282 ? 0.537 8.766 25.913 1.00 87.44 282 THR A O 1
ATOM 2247 N N . ALA A 1 283 ? -0.758 10.438 25.125 1.00 89.06 283 ALA A N 1
ATOM 2248 C CA . ALA A 1 283 ? -0.422 11.434 26.139 1.00 89.06 283 ALA A CA 1
ATOM 2249 C C . ALA A 1 283 ? -1.033 11.156 27.527 1.00 89.06 283 ALA A C 1
ATOM 2251 O O . ALA A 1 283 ? -0.628 11.778 28.513 1.00 89.06 283 ALA A O 1
ATOM 2252 N N . LYS A 1 284 ? -2.005 10.234 27.639 1.00 82.94 284 LYS A N 1
ATOM 2253 C CA . LYS A 1 284 ? -2.632 9.901 28.928 1.00 82.94 284 LYS A CA 1
ATOM 2254 C C . LYS A 1 284 ? -1.616 9.218 29.865 1.00 82.94 284 LYS A C 1
ATOM 2256 O O . LYS A 1 284 ? -1.025 8.220 29.440 1.00 82.94 284 LYS A O 1
ATOM 2261 N N . PRO A 1 285 ? -1.436 9.699 31.113 1.00 83.69 285 PRO A N 1
ATOM 2262 C CA . PRO A 1 285 ? -0.578 9.044 32.097 1.00 83.69 285 PRO A CA 1
ATOM 2263 C C . PRO A 1 285 ? -1.017 7.604 32.360 1.00 83.69 285 PRO A C 1
ATOM 2265 O O . PRO A 1 285 ? -2.215 7.309 32.380 1.00 83.69 285 PRO A O 1
ATOM 2268 N N . ASP A 1 286 ? -0.043 6.725 32.581 1.00 84.25 286 ASP A N 1
ATOM 2269 C CA . ASP A 1 286 ? -0.322 5.343 32.951 1.00 84.25 286 ASP A CA 1
ATOM 2270 C C . ASP A 1 286 ? -0.984 5.303 34.344 1.00 84.25 286 ASP A C 1
ATOM 2272 O O . ASP A 1 286 ? -0.504 5.970 35.268 1.00 84.25 286 ASP A O 1
ATOM 2276 N N . PRO A 1 287 ? -2.082 4.546 34.519 1.00 82.06 287 PRO A N 1
ATOM 2277 C CA . PRO A 1 287 ? -2.729 4.391 35.814 1.00 82.06 287 PRO A CA 1
ATOM 2278 C C . PRO A 1 287 ? -1.833 3.601 36.775 1.00 82.06 287 PRO A C 1
ATOM 2280 O O . PRO A 1 287 ? -1.103 2.694 36.365 1.00 82.06 287 PRO A O 1
ATOM 2283 N N . ASP A 1 288 ? -1.937 3.889 38.073 1.00 77.88 288 ASP A N 1
ATOM 2284 C CA . ASP A 1 288 ? -1.260 3.092 39.094 1.00 77.88 288 ASP A CA 1
ATOM 2285 C C . ASP A 1 288 ? -1.978 1.746 39.285 1.00 77.88 288 ASP A C 1
ATOM 2287 O O . ASP A 1 288 ? -2.995 1.622 39.972 1.00 77.88 288 ASP A O 1
ATOM 2291 N N . VAL A 1 289 ? -1.433 0.710 38.648 1.00 77.81 289 VAL A N 1
ATOM 2292 C CA . VAL A 1 289 ? -1.957 -0.660 38.718 1.00 77.81 289 VAL A CA 1
ATOM 2293 C C . VAL A 1 289 ? -1.653 -1.364 40.046 1.00 77.81 289 VAL A C 1
ATOM 2295 O O . VAL A 1 289 ? -2.111 -2.491 40.243 1.00 77.81 289 VAL A O 1
ATOM 2298 N N . THR A 1 290 ? -0.910 -0.730 40.961 1.00 80.12 290 THR A N 1
ATOM 2299 C CA . THR A 1 290 ? -0.636 -1.269 42.305 1.00 80.12 290 THR A CA 1
ATOM 2300 C C . THR A 1 290 ? -1.745 -0.958 43.309 1.00 80.12 290 THR A C 1
ATOM 2302 O O . THR A 1 290 ? -1.887 -1.681 44.295 1.00 80.12 290 THR A O 1
ATOM 2305 N N . LEU A 1 291 ? -2.578 0.050 43.025 1.00 75.81 291 LEU A N 1
ATOM 2306 C CA . LEU A 1 291 ? -3.756 0.382 43.825 1.00 75.81 291 LEU A CA 1
ATOM 2307 C C . LEU A 1 291 ? -4.809 -0.729 43.753 1.00 75.81 291 LEU A C 1
ATOM 2309 O O . LEU A 1 291 ? -4.938 -1.426 42.732 1.00 75.81 291 LEU A O 1
ATOM 2313 N N . SER A 1 292 ? -5.589 -0.876 44.826 1.00 74.81 292 SER A N 1
ATOM 2314 C CA . SER A 1 292 ? -6.746 -1.774 44.841 1.00 74.81 292 SER A CA 1
ATOM 2315 C C . SER A 1 292 ? -7.804 -1.322 43.823 1.00 74.81 292 SER A C 1
ATOM 2317 O O . SER A 1 292 ? -7.817 -0.173 43.388 1.00 74.81 292 SER A O 1
ATOM 2319 N N . ALA A 1 293 ? -8.707 -2.218 43.411 1.00 63.97 293 ALA A N 1
ATOM 2320 C CA . ALA A 1 293 ? -9.732 -1.884 42.414 1.00 63.97 293 ALA A CA 1
ATOM 2321 C C . ALA A 1 293 ? -10.653 -0.725 42.851 1.00 63.97 293 ALA A C 1
ATOM 2323 O O . ALA A 1 293 ? -11.154 0.001 42.000 1.00 63.97 293 ALA A O 1
ATOM 2324 N N . GLU A 1 294 ? -10.842 -0.548 44.161 1.00 66.19 294 GLU A N 1
ATOM 2325 C CA . GLU A 1 294 ? -11.683 0.489 44.775 1.00 66.19 294 GLU A CA 1
ATOM 2326 C C . GLU A 1 294 ? -10.999 1.868 44.808 1.00 66.19 294 GLU A C 1
ATOM 2328 O O . GLU A 1 294 ? -11.678 2.891 44.837 1.00 66.19 294 GLU A O 1
ATOM 2333 N N . GLU A 1 295 ? -9.663 1.901 44.778 1.00 65.75 295 GLU A N 1
ATOM 2334 C CA . GLU A 1 295 ? -8.842 3.121 44.836 1.00 65.75 295 GLU A CA 1
ATOM 2335 C C . GLU A 1 295 ? -8.431 3.637 43.449 1.00 65.75 295 GLU A C 1
ATOM 2337 O O . GLU A 1 295 ? -7.875 4.729 43.330 1.00 65.75 295 GLU A O 1
ATOM 2342 N N . ARG A 1 296 ? -8.681 2.860 42.389 1.00 69.75 296 ARG A N 1
ATOM 2343 C CA . ARG A 1 296 ? -8.362 3.258 41.014 1.00 69.75 296 ARG A CA 1
ATOM 2344 C C . ARG A 1 296 ? -9.380 4.261 40.490 1.00 69.75 296 ARG A C 1
ATOM 2346 O O . ARG A 1 296 ? -10.587 4.083 40.644 1.00 69.75 296 ARG A O 1
ATOM 2353 N N . GLU A 1 297 ? -8.890 5.277 39.786 1.00 62.84 297 GLU A N 1
ATOM 2354 C CA . GLU A 1 297 ? -9.759 6.163 39.018 1.00 62.84 297 GLU A CA 1
ATOM 2355 C C . GLU A 1 297 ? -10.551 5.364 37.973 1.00 62.84 297 GLU A C 1
ATOM 2357 O O . GLU A 1 297 ? -10.026 4.477 37.291 1.00 62.84 297 GLU A O 1
ATOM 2362 N N . ILE A 1 298 ? -11.841 5.683 37.851 1.00 63.47 298 ILE A N 1
ATOM 2363 C CA . ILE A 1 298 ? -12.709 5.076 36.846 1.00 63.47 298 ILE A CA 1
ATOM 2364 C C . ILE A 1 298 ? -12.271 5.587 35.466 1.00 63.47 298 ILE A C 1
ATOM 2366 O O . ILE A 1 298 ? -12.423 6.765 35.149 1.00 63.47 298 ILE A O 1
ATOM 2370 N N . GLY A 1 299 ? -11.758 4.674 34.637 1.00 63.31 299 GLY A N 1
ATOM 2371 C CA . GLY A 1 299 ? -11.376 4.928 33.246 1.00 63.31 299 GLY A CA 1
ATOM 2372 C C . GLY A 1 299 ? -9.866 5.085 33.023 1.00 63.31 299 GLY A C 1
ATOM 2373 O O . GLY A 1 299 ? -9.139 5.656 33.822 1.00 63.31 299 GLY A O 1
ATOM 2374 N N . GLY A 1 300 ? -9.370 4.603 31.878 1.00 71.56 300 GLY A N 1
ATOM 2375 C CA . GLY A 1 300 ? -7.948 4.680 31.495 1.00 71.56 300 GLY A CA 1
ATOM 2376 C C . GLY A 1 300 ? -7.159 3.380 31.603 1.00 71.56 300 GLY A C 1
ATOM 2377 O O . GLY A 1 300 ? -6.082 3.296 31.016 1.00 71.56 300 GLY A O 1
ATOM 2378 N N . LEU A 1 301 ? -7.709 2.353 32.257 1.00 79.31 301 LEU A N 1
ATOM 2379 C CA . LEU A 1 301 ? -7.090 1.029 32.276 1.00 79.31 301 LEU A CA 1
ATOM 2380 C C . LEU A 1 301 ? -7.017 0.423 30.873 1.00 79.31 301 LEU A C 1
ATOM 2382 O O . LEU A 1 301 ? -6.003 -0.170 30.529 1.00 79.31 301 LEU A O 1
ATOM 2386 N N . GLY A 1 302 ? -8.043 0.595 30.044 1.00 82.25 302 GLY A N 1
ATOM 2387 C CA . GLY A 1 302 ? -8.021 0.005 28.715 1.00 82.25 302 GLY A CA 1
ATOM 2388 C C . GLY A 1 302 ? -7.050 0.705 27.756 1.00 82.25 302 GLY A C 1
ATOM 2389 O O . GLY A 1 302 ? -6.292 0.020 27.072 1.00 82.25 302 GLY A O 1
ATOM 2390 N N . ILE A 1 303 ? -6.945 2.041 27.768 1.00 85.38 303 ILE A N 1
ATOM 2391 C CA . ILE A 1 303 ? -5.871 2.756 27.041 1.00 85.38 303 ILE A CA 1
ATOM 2392 C C . ILE A 1 303 ? -4.489 2.243 27.484 1.00 85.38 303 ILE A C 1
ATOM 2394 O O . ILE A 1 303 ? -3.622 1.991 26.648 1.00 85.38 303 ILE A O 1
ATOM 2398 N N . PHE A 1 304 ? -4.285 2.034 28.787 1.00 86.62 304 PHE A N 1
ATOM 2399 C CA . PHE A 1 304 ? -3.053 1.438 29.305 1.00 86.62 304 PHE A CA 1
ATOM 2400 C C . PHE A 1 304 ? -2.828 0.010 28.790 1.00 86.62 304 PHE A C 1
ATOM 2402 O O . PHE A 1 304 ? -1.731 -0.309 28.331 1.00 86.62 304 PHE A O 1
ATOM 2409 N N . MET A 1 305 ? -3.859 -0.840 28.801 1.00 86.25 305 MET A N 1
ATOM 2410 C CA . MET A 1 305 ? -3.781 -2.197 28.253 1.00 86.25 305 MET A CA 1
ATOM 2411 C C . MET A 1 305 ? -3.432 -2.178 26.766 1.00 86.25 305 MET A C 1
ATOM 2413 O O . MET A 1 305 ? -2.548 -2.916 26.346 1.00 86.25 305 MET A O 1
ATOM 2417 N N . THR A 1 306 ? -4.039 -1.281 25.993 1.00 91.88 306 THR A N 1
ATOM 2418 C CA . THR A 1 306 ? -3.750 -1.079 24.568 1.00 91.88 306 THR A CA 1
ATOM 2419 C C . THR A 1 306 ? -2.264 -0.778 24.354 1.00 91.88 306 THR A C 1
ATOM 2421 O O . THR A 1 306 ? -1.606 -1.473 23.582 1.00 91.88 306 THR A O 1
ATOM 2424 N N . LYS A 1 307 ? -1.692 0.169 25.116 1.00 91.44 307 LYS A N 1
ATOM 2425 C CA . LYS A 1 307 ? -0.253 0.504 25.064 1.00 91.44 307 LYS A CA 1
ATOM 2426 C C . LYS A 1 307 ? 0.669 -0.658 25.450 1.00 91.44 307 LYS A C 1
ATOM 2428 O O . LYS A 1 307 ? 1.822 -0.672 25.038 1.00 91.44 307 LYS A O 1
ATOM 2433 N N . LYS A 1 308 ? 0.209 -1.595 26.285 1.00 91.06 308 LYS A N 1
ATOM 2434 C CA . LYS A 1 308 ? 0.99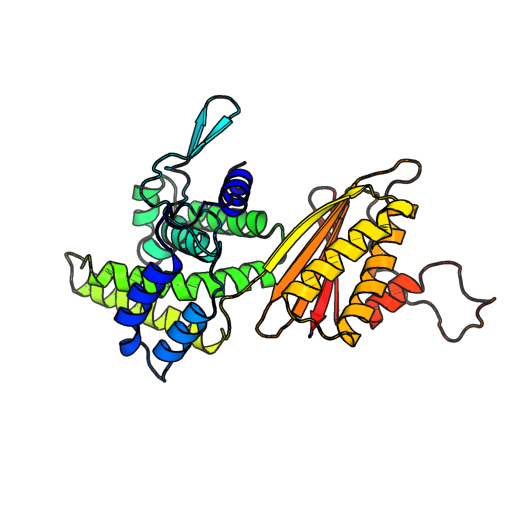3 -2.774 26.703 1.00 91.06 308 LYS A CA 1
ATOM 2435 C C . LYS A 1 308 ? 0.859 -3.952 25.746 1.00 91.06 308 LYS A C 1
ATOM 2437 O O . LYS A 1 308 ? 1.769 -4.775 25.670 1.00 91.06 308 LYS A O 1
ATOM 2442 N N . ILE A 1 309 ? -0.289 -4.074 25.089 1.00 94.19 309 ILE A N 1
ATOM 2443 C CA . ILE A 1 309 ? -0.600 -5.172 24.180 1.00 94.19 309 ILE A CA 1
ATOM 2444 C C . ILE A 1 309 ? 0.024 -4.927 22.805 1.00 94.19 309 ILE A C 1
ATOM 2446 O O . ILE A 1 309 ? 0.599 -5.855 22.230 1.00 94.19 309 ILE A O 1
ATOM 2450 N N . MET A 1 310 ? -0.093 -3.704 22.289 1.00 96.69 310 MET A N 1
ATOM 2451 C CA . MET A 1 310 ? 0.413 -3.314 20.973 1.00 96.69 310 MET A CA 1
ATOM 2452 C C . MET A 1 310 ? 1.908 -2.994 21.044 1.00 96.69 310 MET A C 1
ATOM 2454 O O . MET A 1 310 ? 2.404 -2.563 22.082 1.00 96.69 310 MET A O 1
ATOM 2458 N N . ASP A 1 311 ? 2.630 -3.231 19.948 1.00 96.19 311 ASP A N 1
ATOM 2459 C CA . ASP A 1 311 ? 4.077 -2.985 19.899 1.00 96.19 311 ASP A CA 1
ATOM 2460 C C . ASP A 1 311 ? 4.375 -1.50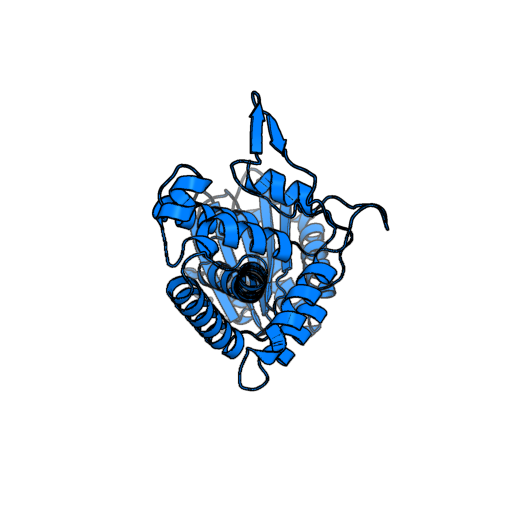8 19.616 1.00 96.19 311 ASP A C 1
ATOM 2462 O O . ASP A 1 311 ? 5.328 -0.948 20.156 1.00 96.19 311 ASP A O 1
ATOM 2466 N N . GLU A 1 312 ? 3.519 -0.854 18.825 1.00 95.12 312 GLU A N 1
ATOM 2467 C CA . GLU A 1 312 ? 3.553 0.591 18.608 1.00 95.12 312 GLU A CA 1
ATOM 2468 C C . GLU A 1 312 ? 2.143 1.178 18.699 1.00 95.12 312 GLU A C 1
ATOM 2470 O O . GLU A 1 312 ? 1.177 0.573 18.232 1.00 95.12 312 GLU A O 1
ATOM 2475 N N . VAL A 1 313 ? 2.028 2.375 19.277 1.00 94.38 313 VAL A N 1
ATOM 2476 C CA . VAL A 1 313 ? 0.796 3.174 19.300 1.00 94.38 313 VAL A CA 1
ATOM 2477 C C . VAL A 1 313 ? 1.175 4.621 19.009 1.00 94.38 313 VAL A C 1
ATOM 2479 O O . VAL A 1 313 ? 2.000 5.199 19.717 1.00 94.38 313 VAL A O 1
ATOM 2482 N N . ARG A 1 314 ? 0.589 5.201 17.964 1.00 93.88 314 ARG A N 1
ATOM 2483 C CA . ARG A 1 314 ? 0.837 6.572 17.511 1.00 93.88 314 ARG A CA 1
ATOM 2484 C C . ARG A 1 314 ? -0.494 7.301 17.370 1.00 93.88 314 ARG A C 1
ATOM 2486 O O . ARG A 1 314 ? -1.488 6.700 16.970 1.00 93.88 314 ARG A O 1
ATOM 2493 N N . TYR A 1 315 ? -0.501 8.586 17.693 1.00 94.44 315 TYR A N 1
ATOM 2494 C CA . TYR A 1 315 ? -1.655 9.458 17.512 1.00 94.44 315 TYR A CA 1
ATOM 2495 C C . TYR A 1 315 ? -1.267 10.668 16.668 1.00 94.44 315 TYR A C 1
ATOM 2497 O O . TYR A 1 315 ? -0.205 11.260 16.868 1.00 94.44 315 TYR A O 1
ATOM 2505 N N . GLU A 1 316 ? -2.161 11.053 15.767 1.00 93.06 316 GLU A N 1
ATOM 2506 C CA . GLU A 1 316 ? -2.080 12.285 14.999 1.00 93.06 316 GLU A CA 1
ATOM 2507 C C . GLU A 1 316 ? -3.460 12.952 14.927 1.00 93.06 316 GLU A C 1
ATOM 2509 O O . GLU A 1 316 ? -4.492 12.282 14.860 1.00 93.06 316 GLU A O 1
ATOM 2514 N N . TYR A 1 317 ? -3.479 14.288 14.913 1.00 91.88 317 TYR A N 1
ATOM 2515 C CA . TYR A 1 317 ? -4.670 15.060 14.571 1.00 91.88 317 TYR A CA 1
ATOM 2516 C C . TYR A 1 317 ? -4.445 15.810 13.257 1.00 91.88 317 TYR A C 1
ATOM 2518 O O . TYR A 1 317 ? -3.770 16.842 13.232 1.00 91.88 317 TYR A O 1
ATOM 2526 N N . ALA A 1 318 ? -5.023 15.303 12.169 1.00 84.31 318 ALA A N 1
ATOM 2527 C CA . ALA A 1 318 ? -4.814 15.818 10.818 1.00 84.31 318 ALA A CA 1
ATOM 2528 C C . ALA A 1 318 ? -6.137 15.923 10.053 1.00 84.31 318 ALA A C 1
ATOM 2530 O O . ALA A 1 318 ? -7.037 15.102 10.207 1.00 84.31 318 ALA A O 1
ATOM 2531 N N . GLY A 1 319 ? -6.290 16.976 9.243 1.00 84.44 319 GLY A N 1
ATOM 2532 C CA . GLY A 1 319 ? -7.481 17.154 8.400 1.00 84.44 319 GLY A CA 1
ATOM 2533 C C . GLY A 1 319 ? -8.811 17.241 9.164 1.00 84.44 319 GLY A C 1
ATOM 2534 O O . GLY A 1 319 ? -9.856 16.929 8.601 1.00 84.44 319 GLY A O 1
ATOM 2535 N N . GLY A 1 320 ? -8.783 17.640 10.442 1.00 89.56 320 GLY A N 1
ATOM 2536 C CA . GLY A 1 320 ? -9.971 17.661 11.302 1.00 89.56 320 GLY A CA 1
ATOM 2537 C C . GLY A 1 320 ? -10.400 16.284 11.817 1.00 89.56 320 GLY A C 1
ATOM 2538 O O . GLY A 1 320 ? -11.558 16.126 12.196 1.00 89.56 320 GLY A O 1
ATOM 2539 N N . LYS A 1 321 ? -9.495 15.300 11.804 1.00 93.44 321 LYS A N 1
ATOM 2540 C CA . LYS A 1 321 ? -9.734 13.944 12.295 1.00 93.44 321 LYS A CA 1
ATOM 2541 C C . LYS A 1 321 ? -8.681 13.528 13.323 1.00 93.44 321 LYS A C 1
ATOM 2543 O O . LYS A 1 321 ? -7.502 13.843 13.166 1.00 93.44 321 LYS A O 1
ATOM 2548 N N . ASN A 1 322 ? -9.118 12.798 14.343 1.00 95.25 322 ASN A N 1
ATOM 2549 C CA . ASN A 1 322 ? -8.277 11.941 15.169 1.00 95.25 322 ASN A CA 1
ATOM 2550 C C . ASN A 1 322 ? -7.843 10.733 14.338 1.00 95.25 322 ASN A C 1
ATOM 2552 O O . ASN A 1 322 ? -8.675 10.120 13.669 1.00 95.25 322 ASN A O 1
ATOM 2556 N N . ILE A 1 323 ? -6.561 10.386 14.396 1.00 94.56 323 ILE A N 1
ATOM 2557 C CA . ILE A 1 323 ? -6.011 9.184 13.772 1.00 94.56 323 ILE A CA 1
ATOM 2558 C C . ILE A 1 323 ? -5.173 8.472 14.831 1.00 94.56 323 ILE A C 1
ATOM 2560 O O . ILE A 1 323 ? -4.068 8.905 15.158 1.00 94.56 323 ILE A O 1
ATOM 2564 N N . LEU A 1 324 ? -5.715 7.394 15.399 1.00 95.69 324 LEU A N 1
ATOM 2565 C CA . LEU A 1 324 ? -4.981 6.524 16.313 1.00 95.69 324 LEU A CA 1
ATOM 2566 C C . LEU A 1 324 ? -4.547 5.267 15.570 1.00 95.69 324 LEU A C 1
ATOM 2568 O O . LEU A 1 324 ? -5.389 4.460 15.184 1.00 95.69 324 LEU A O 1
ATOM 2572 N N . THR A 1 325 ? -3.240 5.084 15.427 1.00 94.38 325 THR A N 1
ATOM 2573 C CA . THR A 1 325 ? -2.634 3.950 14.729 1.00 94.38 325 THR A CA 1
ATOM 2574 C C . THR A 1 325 ? -1.938 3.033 15.723 1.00 94.38 325 THR A C 1
ATOM 2576 O O . THR A 1 325 ? -1.149 3.481 16.554 1.00 94.38 325 THR A O 1
ATOM 2579 N N . MET A 1 326 ? -2.209 1.735 15.631 1.00 95.88 326 MET A N 1
ATOM 2580 C CA . MET A 1 326 ? -1.629 0.704 16.482 1.00 95.88 326 MET A CA 1
ATOM 2581 C C . MET A 1 326 ? -1.009 -0.395 15.626 1.00 95.88 326 MET A C 1
ATOM 2583 O O . MET A 1 326 ? -1.670 -0.911 14.729 1.00 95.88 326 MET A O 1
ATOM 2587 N N . LYS A 1 327 ? 0.230 -0.793 15.922 1.00 95.00 327 LYS A N 1
ATOM 2588 C CA . LYS A 1 327 ? 0.949 -1.845 15.192 1.00 95.00 327 LYS A CA 1
ATOM 2589 C C . LYS A 1 327 ? 1.239 -3.042 16.085 1.00 95.00 327 LYS A C 1
ATOM 2591 O O . LYS A 1 327 ? 1.600 -2.889 17.256 1.00 95.00 327 LYS A O 1
ATOM 2596 N N . LYS A 1 328 ? 1.099 -4.238 15.514 1.00 95.75 328 LYS A N 1
ATOM 2597 C CA . LYS A 1 328 ? 1.419 -5.511 16.159 1.00 95.75 328 LYS A CA 1
ATOM 2598 C C . LYS A 1 328 ? 2.203 -6.418 15.215 1.00 95.75 328 LYS A C 1
ATOM 2600 O O . LYS A 1 328 ? 1.748 -6.698 14.108 1.00 95.75 328 LYS A O 1
ATOM 2605 N N . PHE A 1 329 ? 3.367 -6.886 15.651 1.00 93.44 329 PHE A N 1
ATOM 2606 C CA . PHE A 1 329 ? 4.139 -7.906 14.946 1.00 93.44 329 PHE A CA 1
ATOM 2607 C C . PHE A 1 329 ? 3.538 -9.294 15.198 1.00 93.44 329 PHE A C 1
ATOM 2609 O O . PHE A 1 329 ? 3.066 -9.588 16.301 1.00 93.44 329 PHE A O 1
ATOM 2616 N N . ILE A 1 330 ? 3.532 -10.119 14.149 1.00 89.81 330 ILE A N 1
ATOM 2617 C CA . ILE A 1 330 ? 2.977 -11.480 14.145 1.00 89.81 330 ILE A CA 1
ATOM 2618 C C . ILE A 1 330 ? 4.076 -12.518 14.349 1.00 89.81 330 ILE A C 1
ATOM 2620 O O . ILE A 1 330 ? 5.100 -12.441 13.633 1.00 89.81 330 ILE A O 1
#